Protein AF-A0A958DMK3-F1 (afdb_monomer)

Mean predicted aligned error: 10.25 Å

Foldseek 3Di:
DDQWDFAQAWAWKAKDQWDWDWDWDQDPNDTDIWTFTQDQAMKIFGAHPVRHGPDMDGAHHGKTARADHGGTHHGGDTGIGHDPFWDFDADQDWAWKAWFLDDDPAQWHWDQDPPPRDTWIFGADHPDLLRFTWIFGAHPVGDGPDIGTDDGGWTADDDGRDIGDGSGTGTIHGDPPPPVPPCVVPPVVVVCVVVVDADPQDADDDPDAADWDWDDQDPSWIWIWGDHPPDIDIDGHD

Structure (mmCIF, N/CA/C/O backbone):
data_AF-A0A958DMK3-F1
#
_entry.id   AF-A0A958DMK3-F1
#
loop_
_atom_site.group_PDB
_atom_site.id
_atom_site.type_symbol
_atom_site.label_atom_id
_atom_site.label_alt_id
_atom_site.label_comp_id
_atom_site.label_asym_id
_atom_site.label_entity_id
_atom_site.label_seq_id
_atom_site.pdbx_PDB_ins_code
_atom_site.Cartn_x
_atom_site.Cartn_y
_atom_site.Cartn_z
_atom_site.occupancy
_atom_site.B_iso_or_equiv
_atom_site.auth_seq_id
_atom_site.auth_comp_id
_atom_site.auth_asym_id
_atom_site.auth_atom_id
_atom_site.pdbx_PDB_model_num
ATOM 1 N N . ALA A 1 1 ? -9.077 -8.212 -17.121 1.00 55.62 1 ALA A N 1
ATOM 2 C CA . ALA A 1 1 ? -8.038 -7.165 -17.125 1.00 55.62 1 ALA A CA 1
ATOM 3 C C . ALA A 1 1 ? -6.685 -7.860 -17.150 1.00 55.62 1 ALA A C 1
ATOM 5 O O . ALA A 1 1 ? -6.571 -8.896 -16.507 1.00 55.62 1 ALA A O 1
ATOM 6 N N . GLU A 1 2 ? -5.717 -7.361 -17.918 1.00 66.12 2 GLU A N 1
ATOM 7 C CA . GLU A 1 2 ? -4.351 -7.904 -17.904 1.00 66.12 2 GLU A CA 1
ATOM 8 C C . GLU A 1 2 ? -3.668 -7.496 -16.589 1.00 66.12 2 GLU A C 1
ATOM 10 O O . GLU A 1 2 ? -3.615 -6.311 -16.259 1.00 66.12 2 GLU A O 1
ATOM 15 N N . SER A 1 3 ? -3.199 -8.478 -15.815 1.00 84.94 3 SER A N 1
ATOM 16 C CA . SER A 1 3 ? -2.440 -8.281 -14.567 1.00 84.94 3 SER A CA 1
ATOM 17 C C . SER A 1 3 ? -0.952 -8.019 -14.814 1.00 84.94 3 SER A C 1
ATOM 19 O O . SER A 1 3 ? -0.218 -7.685 -13.890 1.00 84.94 3 SER A O 1
ATOM 21 N N . GLN A 1 4 ? -0.500 -8.152 -16.058 1.00 91.31 4 GLN A N 1
ATOM 22 C CA . GLN A 1 4 ? 0.881 -7.942 -16.469 1.00 91.31 4 GLN A CA 1
ATOM 23 C C . GLN A 1 4 ? 0.910 -6.989 -17.657 1.00 91.31 4 GLN A C 1
ATOM 25 O O . GLN A 1 4 ? 0.083 -7.087 -18.563 1.00 91.31 4 GLN A O 1
ATOM 30 N N . VAL A 1 5 ? 1.879 -6.080 -17.665 1.00 92.12 5 VAL A N 1
ATOM 31 C CA . VAL A 1 5 ? 2.149 -5.217 -18.815 1.00 92.12 5 VAL A CA 1
ATOM 32 C C . VAL A 1 5 ? 3.424 -5.701 -19.481 1.00 92.12 5 VAL A C 1
ATOM 34 O O . VAL A 1 5 ? 4.469 -5.756 -18.844 1.00 92.12 5 VAL A O 1
ATOM 37 N N . VAL A 1 6 ? 3.343 -6.045 -20.766 1.00 92.88 6 VAL A N 1
ATOM 38 C CA . VAL A 1 6 ? 4.479 -6.558 -21.546 1.00 92.88 6 VAL A CA 1
ATOM 39 C C . VAL A 1 6 ? 5.035 -5.507 -22.500 1.00 92.88 6 VAL A C 1
ATOM 41 O O . VAL A 1 6 ? 4.295 -4.717 -23.098 1.00 92.88 6 VAL A O 1
ATOM 44 N N . SER A 1 7 ? 6.353 -5.517 -22.690 1.00 91.81 7 SER A N 1
ATOM 45 C CA . SER A 1 7 ? 7.008 -4.620 -23.632 1.00 91.81 7 SER A CA 1
ATOM 46 C C . SER A 1 7 ? 6.712 -5.018 -25.075 1.00 91.81 7 SER A C 1
ATOM 48 O O . SER A 1 7 ? 6.879 -6.168 -25.478 1.00 91.81 7 SER A O 1
ATOM 50 N N . ARG A 1 8 ? 6.335 -4.043 -25.906 1.00 91.88 8 ARG A N 1
ATOM 51 C CA . ARG A 1 8 ? 6.184 -4.235 -27.360 1.00 91.88 8 ARG A CA 1
ATOM 52 C C . ARG A 1 8 ? 7.474 -3.971 -28.138 1.00 91.88 8 ARG A C 1
ATOM 54 O O . ARG A 1 8 ? 7.534 -4.296 -29.323 1.00 91.88 8 ARG A O 1
ATOM 61 N N . PHE A 1 9 ? 8.485 -3.410 -27.482 1.00 91.44 9 PHE A N 1
ATOM 62 C CA . PHE A 1 9 ? 9.747 -2.993 -28.086 1.00 91.44 9 PHE A CA 1
ATOM 63 C C . PHE A 1 9 ? 10.924 -3.552 -27.288 1.00 91.44 9 PHE A C 1
ATOM 65 O O . PHE A 1 9 ? 10.840 -3.683 -26.070 1.00 91.44 9 PHE A O 1
ATOM 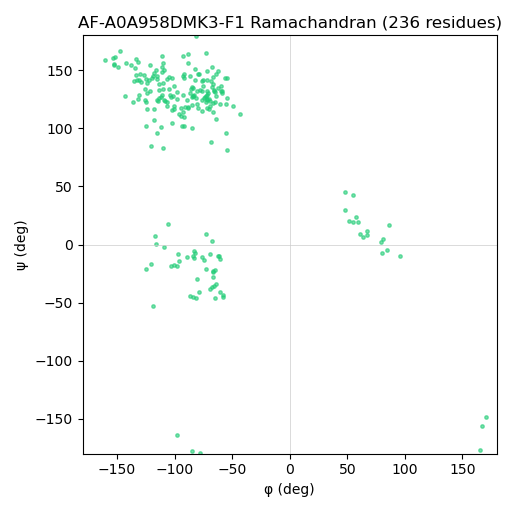72 N N . ALA A 1 10 ? 12.020 -3.862 -27.974 1.00 93.38 10 ALA A N 1
ATOM 73 C CA . ALA A 1 10 ? 13.294 -4.053 -27.297 1.00 93.38 10 ALA A CA 1
ATOM 74 C C . ALA A 1 10 ? 13.914 -2.681 -26.994 1.00 93.38 10 ALA A C 1
ATOM 76 O O . ALA A 1 10 ? 13.722 -1.736 -27.766 1.00 93.38 10 ALA A O 1
ATOM 77 N N . GLY A 1 11 ? 14.636 -2.563 -25.885 1.00 94.00 11 GLY A N 1
ATOM 78 C CA . GLY A 1 11 ? 15.240 -1.306 -25.465 1.00 94.00 11 GLY A CA 1
ATOM 79 C C . GLY A 1 11 ? 15.809 -1.371 -24.056 1.00 94.00 11 GLY A C 1
ATOM 80 O O . GLY A 1 11 ? 16.262 -2.419 -23.598 1.00 94.00 11 GLY A O 1
ATOM 81 N N . LYS A 1 12 ? 15.772 -0.237 -23.364 1.00 95.81 12 LYS A N 1
ATOM 82 C CA . LYS A 1 12 ? 16.223 -0.088 -21.979 1.00 95.81 12 LYS A CA 1
ATOM 83 C C . LYS A 1 12 ? 15.100 0.485 -21.115 1.00 95.81 12 LYS A C 1
ATOM 85 O O . LYS A 1 12 ? 14.346 1.340 -21.576 1.00 95.81 12 LYS A O 1
ATOM 90 N N . ILE A 1 13 ? 14.980 0.016 -19.880 1.00 95.50 13 ILE A N 1
ATOM 91 C CA . ILE A 1 13 ? 14.033 0.547 -18.897 1.00 95.50 13 ILE A CA 1
ATOM 92 C C . ILE A 1 13 ? 14.545 1.884 -18.370 1.00 95.50 13 ILE A C 1
ATOM 94 O O . ILE A 1 13 ? 15.731 2.028 -18.075 1.00 95.50 13 ILE A O 1
ATOM 98 N N . LYS A 1 14 ? 13.650 2.865 -18.258 1.00 94.94 14 LYS A N 1
ATOM 99 C CA . LYS A 1 14 ? 13.935 4.152 -17.629 1.00 94.94 14 LYS A CA 1
ATOM 100 C C . LYS A 1 14 ? 12.788 4.575 -16.722 1.00 94.94 14 LYS A C 1
ATOM 102 O O . LYS A 1 14 ? 11.649 4.700 -17.173 1.00 94.94 14 LYS A O 1
ATOM 107 N N . TYR A 1 15 ? 13.091 4.806 -15.455 1.00 94.50 15 TYR A N 1
ATOM 108 C CA . TYR A 1 15 ? 12.139 5.290 -14.461 1.00 94.50 15 TYR A CA 1
ATOM 109 C C . TYR A 1 15 ? 12.023 6.820 -14.491 1.00 94.50 15 TYR A C 1
ATOM 111 O O . TYR A 1 15 ? 13.019 7.538 -14.554 1.00 94.50 15 TYR A O 1
ATOM 119 N N . GLU A 1 16 ? 10.793 7.330 -14.426 1.00 93.00 16 GLU A N 1
ATOM 120 C CA . GLU A 1 16 ? 10.475 8.756 -14.270 1.00 93.00 16 GLU A CA 1
ATOM 121 C C . GLU A 1 16 ? 9.582 8.911 -13.037 1.00 93.00 16 GLU A C 1
ATOM 123 O O . GLU A 1 16 ? 8.495 8.339 -12.982 1.00 93.00 16 GLU A O 1
ATOM 128 N N . GLU A 1 17 ? 10.063 9.630 -12.016 1.00 89.44 17 GLU A N 1
ATOM 129 C CA . GLU A 1 17 ? 9.371 9.825 -10.724 1.00 89.44 17 GLU A CA 1
ATOM 130 C C . GLU A 1 17 ? 8.889 8.520 -10.051 1.00 89.44 17 GLU A C 1
ATOM 132 O O . GLU A 1 17 ? 8.012 8.514 -9.181 1.00 89.44 17 GLU A O 1
ATOM 137 N N . LEU A 1 18 ? 9.472 7.387 -10.444 1.00 91.00 18 LEU A N 1
ATOM 138 C CA . LEU A 1 18 ? 9.121 6.072 -9.942 1.00 91.00 18 LEU A CA 1
ATOM 139 C C . LEU A 1 18 ? 10.030 5.737 -8.768 1.00 91.00 18 LEU A C 1
ATOM 141 O O . LEU A 1 18 ? 11.236 5.549 -8.913 1.00 91.00 18 LEU A O 1
ATOM 145 N N . ARG A 1 19 ? 9.422 5.641 -7.586 1.00 92.38 19 ARG A N 1
ATOM 146 C CA . ARG A 1 19 ? 10.081 5.126 -6.389 1.00 92.38 19 ARG A CA 1
ATOM 147 C C . ARG A 1 19 ? 9.700 3.665 -6.205 1.00 92.38 19 ARG A C 1
ATOM 149 O O . ARG A 1 19 ? 8.511 3.358 -6.105 1.00 92.38 19 ARG A O 1
ATOM 156 N N . ALA A 1 20 ? 10.699 2.802 -6.110 1.00 91.81 20 ALA A N 1
ATOM 157 C CA . ALA A 1 20 ? 10.532 1.395 -5.786 1.00 91.81 20 ALA A CA 1
ATOM 158 C C . ALA A 1 20 ? 11.325 1.038 -4.526 1.00 91.81 20 ALA A C 1
ATOM 160 O O . ALA A 1 20 ? 12.300 1.714 -4.187 1.00 91.81 20 ALA A O 1
ATOM 161 N N . ILE A 1 21 ? 10.878 0.004 -3.823 1.00 92.00 21 ILE A N 1
ATOM 162 C CA . ILE A 1 21 ? 11.626 -0.621 -2.733 1.00 92.00 21 ILE A CA 1
ATOM 163 C C . ILE A 1 21 ? 11.818 -2.093 -3.049 1.00 92.00 21 ILE A C 1
ATOM 165 O O . ILE A 1 21 ? 10.908 -2.741 -3.562 1.00 92.00 21 ILE A O 1
ATOM 169 N N . GLU A 1 22 ? 12.989 -2.611 -2.720 1.00 90.12 22 GLU A N 1
ATOM 170 C CA . GLU A 1 22 ? 13.268 -4.030 -2.860 1.00 90.12 22 GLU A CA 1
ATOM 171 C C . GLU A 1 22 ? 12.478 -4.804 -1.795 1.00 90.12 22 GLU A C 1
ATOM 173 O O . GLU A 1 22 ? 12.470 -4.436 -0.616 1.00 90.12 22 GLU A O 1
ATOM 178 N N . SER A 1 23 ? 11.774 -5.850 -2.218 1.00 86.12 23 SER A N 1
ATOM 179 C CA . SER A 1 23 ? 11.003 -6.720 -1.340 1.00 86.12 23 SER A CA 1
ATOM 180 C C . SER A 1 23 ? 11.254 -8.178 -1.682 1.00 86.12 23 SER A C 1
ATOM 182 O O . SER A 1 23 ? 11.557 -8.541 -2.818 1.00 86.12 23 SER A O 1
ATOM 184 N N . THR A 1 24 ? 11.110 -9.028 -0.677 1.00 81.75 24 THR A N 1
ATOM 185 C CA . THR A 1 24 ? 11.261 -10.467 -0.826 1.00 81.75 24 THR A CA 1
ATOM 186 C C . THR A 1 24 ? 9.884 -11.103 -0.879 1.00 81.75 24 THR A C 1
ATOM 188 O O . THR A 1 24 ? 9.126 -11.046 0.091 1.00 81.75 24 THR A O 1
ATOM 191 N N . VAL A 1 25 ? 9.559 -11.711 -2.015 1.00 71.88 25 VAL A N 1
ATOM 192 C CA . VAL A 1 25 ? 8.310 -12.440 -2.222 1.00 71.88 25 VAL A CA 1
ATOM 193 C C . VAL A 1 25 ? 8.641 -13.924 -2.310 1.00 71.88 25 VAL A C 1
ATOM 195 O O . VAL A 1 25 ? 9.590 -14.323 -2.980 1.00 71.88 25 VAL A O 1
ATOM 198 N N . ILE A 1 26 ? 7.870 -14.739 -1.596 1.00 68.12 26 ILE A N 1
ATOM 199 C CA . ILE A 1 26 ? 7.974 -16.195 -1.669 1.00 68.12 26 ILE A CA 1
ATOM 200 C C . ILE A 1 26 ? 6.944 -16.660 -2.698 1.00 68.12 26 ILE A C 1
ATOM 202 O O . ILE A 1 26 ? 5.743 -16.561 -2.450 1.00 68.12 26 ILE A O 1
ATOM 206 N N . GLU A 1 27 ? 7.416 -17.137 -3.845 1.00 64.88 27 GLU A N 1
ATOM 207 C CA . GLU A 1 27 ? 6.603 -17.766 -4.893 1.00 64.88 27 GLU A CA 1
ATOM 208 C C . GLU A 1 27 ? 7.170 -19.162 -5.164 1.00 64.88 27 GLU A C 1
ATOM 210 O O . GLU A 1 27 ? 8.379 -19.314 -5.310 1.00 64.88 27 GLU A O 1
ATOM 215 N N . ASP A 1 28 ? 6.311 -20.187 -5.170 1.00 61.03 28 ASP A N 1
ATOM 216 C CA . ASP A 1 28 ? 6.677 -21.587 -5.452 1.00 61.03 28 ASP A CA 1
ATOM 217 C C . ASP A 1 28 ? 7.908 -22.100 -4.672 1.00 61.03 28 ASP A C 1
ATOM 219 O O . ASP A 1 28 ? 8.806 -22.729 -5.228 1.00 61.03 28 ASP A O 1
ATOM 223 N N . GLU A 1 29 ? 7.961 -21.799 -3.368 1.00 65.25 29 GLU A N 1
ATOM 224 C CA . GLU A 1 29 ? 9.072 -22.140 -2.455 1.00 65.25 29 GLU A CA 1
ATOM 225 C C . GLU A 1 29 ? 10.421 -21.473 -2.794 1.00 65.25 29 GLU A C 1
ATOM 227 O O . GLU A 1 29 ? 11.427 -21.724 -2.126 1.00 65.25 29 GLU A O 1
ATOM 232 N N . GLN A 1 30 ? 10.450 -20.566 -3.774 1.00 66.12 30 GLN A N 1
ATOM 233 C CA . GLN A 1 30 ? 11.609 -19.752 -4.111 1.00 66.12 30 GLN A CA 1
ATOM 234 C C . GLN A 1 30 ? 11.483 -18.348 -3.529 1.00 66.12 30 GLN A C 1
ATOM 236 O O . GLN A 1 30 ? 10.446 -17.686 -3.579 1.00 66.12 30 GLN A O 1
ATOM 241 N N . VAL A 1 31 ? 12.596 -17.892 -2.965 1.00 73.81 31 VAL A N 1
ATOM 242 C CA . VAL A 1 31 ? 12.746 -16.542 -2.438 1.00 73.81 31 VAL A CA 1
ATOM 243 C C . VAL A 1 31 ? 13.151 -15.644 -3.603 1.00 73.81 31 VAL A C 1
ATOM 245 O O . VAL A 1 31 ? 14.313 -15.638 -4.007 1.00 73.81 31 VAL A O 1
ATOM 248 N N . LEU A 1 32 ? 12.186 -14.917 -4.163 1.00 75.88 32 LEU A N 1
ATOM 249 C CA . LEU A 1 32 ? 12.422 -13.961 -5.238 1.00 75.88 32 LEU A CA 1
ATOM 250 C C . LEU A 1 32 ? 12.536 -12.553 -4.664 1.00 75.88 32 LEU A C 1
ATOM 252 O O . LEU A 1 32 ? 11.698 -12.095 -3.884 1.00 75.88 32 LEU A O 1
ATOM 256 N N . THR A 1 33 ? 13.582 -11.853 -5.079 1.00 81.56 33 THR A N 1
ATOM 257 C CA . THR A 1 33 ? 13.747 -10.432 -4.800 1.00 81.56 33 THR A CA 1
ATOM 258 C C . THR A 1 33 ? 13.127 -9.645 -5.944 1.00 81.56 33 THR A C 1
ATOM 260 O O . THR A 1 33 ? 13.560 -9.776 -7.087 1.00 81.56 33 THR A O 1
ATOM 263 N N . VAL A 1 34 ? 12.108 -8.844 -5.643 1.00 87.19 34 VAL A N 1
ATOM 264 C CA . VAL A 1 34 ? 11.385 -8.034 -6.627 1.00 87.19 34 VAL A CA 1
ATOM 265 C C . VAL A 1 34 ? 11.219 -6.612 -6.115 1.00 87.19 34 VAL A C 1
ATOM 267 O O . VAL A 1 34 ? 10.962 -6.384 -4.931 1.00 87.19 34 VAL A O 1
ATOM 270 N N . ASP A 1 35 ? 11.346 -5.645 -7.013 1.00 91.19 35 ASP A N 1
ATOM 271 C CA . ASP A 1 35 ? 11.100 -4.250 -6.679 1.00 91.19 35 ASP A CA 1
ATOM 272 C C . ASP A 1 35 ? 9.587 -4.003 -6.643 1.00 91.19 35 ASP A C 1
ATOM 274 O O . ASP A 1 35 ? 8.849 -4.414 -7.534 1.00 91.19 35 ASP A O 1
ATOM 278 N N . ILE A 1 36 ? 9.092 -3.330 -5.608 1.00 92.44 36 ILE A N 1
ATOM 279 C CA . ILE A 1 36 ? 7.680 -2.962 -5.484 1.00 92.44 36 ILE A CA 1
ATOM 280 C C . ILE A 1 36 ? 7.548 -1.449 -5.603 1.00 92.44 36 ILE A C 1
ATOM 282 O O . ILE A 1 36 ? 8.197 -0.691 -4.879 1.00 92.44 36 ILE A O 1
ATOM 286 N N . CYS A 1 37 ? 6.681 -0.998 -6.509 1.00 93.50 37 CYS A N 1
ATOM 287 C CA . CYS A 1 37 ? 6.391 0.416 -6.696 1.00 93.50 37 CYS A CA 1
ATOM 288 C C . CYS A 1 37 ? 5.717 0.999 -5.447 1.00 93.50 37 CYS A C 1
ATOM 290 O O . CYS A 1 37 ? 4.637 0.571 -5.041 1.00 93.50 37 CYS A O 1
ATOM 292 N N . VAL A 1 38 ? 6.328 2.028 -4.867 1.00 92.50 38 VAL A N 1
ATOM 293 C CA . VAL A 1 38 ? 5.802 2.786 -3.719 1.00 92.50 38 VAL A CA 1
ATOM 294 C C . VAL A 1 38 ? 5.519 4.248 -4.055 1.00 92.50 38 VAL A C 1
ATOM 296 O O . VAL A 1 38 ? 5.102 5.025 -3.193 1.00 92.50 38 VAL A O 1
ATOM 299 N N . GLY A 1 39 ? 5.756 4.647 -5.304 1.00 88.88 39 GLY A N 1
ATOM 300 C CA . GLY A 1 39 ? 5.300 5.916 -5.859 1.00 88.88 39 GLY A CA 1
ATOM 301 C C . GLY A 1 39 ? 3.848 5.827 -6.331 1.00 88.88 39 GLY A C 1
ATOM 302 O O . GLY A 1 39 ? 3.379 4.768 -6.735 1.00 88.88 39 GLY A O 1
ATOM 303 N N . ARG A 1 40 ? 3.121 6.948 -6.293 1.00 84.88 40 ARG A N 1
ATOM 304 C CA . ARG A 1 40 ? 1.762 7.039 -6.867 1.00 84.88 40 ARG A CA 1
ATOM 305 C C . ARG A 1 40 ? 1.725 7.656 -8.266 1.00 84.88 40 ARG A C 1
ATOM 307 O O . ARG A 1 40 ? 0.749 7.450 -8.977 1.00 84.88 40 ARG A O 1
ATOM 314 N N . ASN A 1 41 ? 2.788 8.364 -8.652 1.00 87.50 41 ASN A N 1
ATOM 315 C CA . ASN A 1 41 ? 2.880 9.110 -9.912 1.00 87.50 41 ASN A CA 1
ATOM 316 C C . ASN A 1 41 ? 3.986 8.578 -10.841 1.00 87.50 41 ASN A C 1
ATOM 318 O O . ASN A 1 41 ? 4.282 9.196 -11.858 1.00 87.50 41 ASN A O 1
ATOM 322 N N . GLY A 1 42 ? 4.608 7.449 -10.486 1.00 90.12 42 GLY A N 1
ATOM 323 C CA . GLY A 1 42 ? 5.754 6.914 -11.212 1.00 90.12 42 GLY A CA 1
ATOM 324 C C . GLY A 1 42 ? 5.390 6.418 -12.607 1.00 90.12 42 GLY A C 1
ATOM 325 O O . GLY A 1 42 ? 4.354 5.776 -12.806 1.00 90.12 42 GLY A O 1
ATOM 326 N N . LYS A 1 43 ? 6.281 6.669 -13.564 1.00 93.88 43 LYS A N 1
ATOM 327 C CA . LYS A 1 43 ? 6.201 6.133 -14.920 1.00 93.88 43 LYS A CA 1
ATOM 328 C C . LYS A 1 43 ? 7.400 5.255 -15.230 1.00 93.88 43 LYS A C 1
ATOM 330 O O . LYS A 1 43 ? 8.518 5.498 -14.776 1.00 93.88 43 LYS A O 1
ATOM 335 N N . LEU A 1 44 ? 7.149 4.253 -16.058 1.00 95.25 44 LEU A N 1
ATOM 336 C CA . LEU A 1 44 ? 8.160 3.381 -16.629 1.00 95.25 44 LEU A CA 1
ATOM 337 C C . LEU A 1 44 ? 8.192 3.604 -18.136 1.00 95.25 44 LEU A C 1
ATOM 339 O O . LEU A 1 44 ? 7.177 3.449 -18.816 1.00 95.25 44 LEU A O 1
ATOM 343 N N . HIS A 1 45 ? 9.366 3.954 -18.648 1.00 95.69 45 HIS A N 1
ATOM 344 C CA . HIS A 1 45 ? 9.633 4.159 -20.063 1.00 95.69 45 HIS A CA 1
ATOM 345 C C . HIS A 1 45 ? 10.461 3.001 -20.611 1.00 95.69 45 HIS A C 1
ATOM 347 O O . HIS A 1 45 ? 11.391 2.527 -19.962 1.00 95.69 45 HIS A O 1
ATOM 353 N N . VAL A 1 46 ? 10.162 2.597 -21.841 1.00 95.88 46 VAL A N 1
ATOM 354 C CA . VAL A 1 46 ? 11.078 1.803 -22.665 1.00 95.88 46 VAL A CA 1
ATOM 355 C C . VAL A 1 46 ? 11.738 2.772 -23.635 1.00 95.88 46 VAL A C 1
ATOM 357 O O . VAL A 1 46 ? 11.040 3.438 -24.406 1.00 95.88 46 VAL A O 1
ATOM 360 N N . VAL A 1 47 ? 13.061 2.892 -23.571 1.00 95.81 47 VAL A N 1
ATOM 361 C CA . VAL A 1 47 ? 13.850 3.808 -24.405 1.00 95.81 47 VAL A CA 1
ATOM 362 C C . VAL A 1 47 ? 14.709 3.055 -25.421 1.00 95.81 47 VAL A C 1
ATOM 364 O O . VAL A 1 47 ? 15.081 1.904 -25.191 1.00 95.81 47 VAL A O 1
ATOM 367 N N . ASP A 1 48 ? 15.010 3.699 -26.549 1.00 93.06 48 ASP A N 1
ATOM 368 C CA . ASP A 1 48 ? 15.987 3.200 -27.525 1.00 93.06 48 ASP A CA 1
ATOM 369 C C . ASP A 1 48 ? 17.441 3.518 -27.119 1.00 93.06 48 ASP A C 1
ATOM 371 O O . ASP A 1 48 ? 17.693 4.178 -26.110 1.00 93.06 48 ASP A O 1
ATOM 375 N N . ASP A 1 49 ? 18.415 3.097 -27.933 1.00 90.06 49 ASP A N 1
ATOM 376 C CA . ASP A 1 49 ? 19.849 3.354 -27.701 1.00 90.06 49 ASP A CA 1
ATOM 377 C C . ASP A 1 49 ? 20.226 4.852 -27.683 1.00 90.06 49 ASP A C 1
ATOM 379 O O . ASP A 1 49 ? 21.355 5.206 -27.346 1.00 90.06 49 ASP A O 1
ATOM 383 N N . LYS A 1 50 ? 19.304 5.743 -28.071 1.00 90.75 50 LYS A N 1
ATOM 384 C CA . LYS A 1 50 ? 19.468 7.204 -28.053 1.00 90.75 50 LYS A CA 1
ATOM 385 C C . LYS A 1 50 ? 18.671 7.861 -26.918 1.00 90.75 50 LYS A C 1
ATOM 387 O O . LYS A 1 50 ? 18.416 9.063 -26.989 1.00 90.75 50 LYS A O 1
ATOM 392 N N . ASP A 1 51 ? 18.250 7.091 -25.913 1.00 88.62 51 ASP A N 1
ATOM 393 C CA . ASP A 1 51 ? 17.437 7.533 -24.770 1.00 88.62 51 ASP A CA 1
ATOM 394 C C . ASP A 1 51 ? 16.067 8.136 -25.148 1.00 88.62 51 ASP A C 1
ATOM 396 O O . ASP A 1 51 ? 15.433 8.829 -24.343 1.00 88.62 51 ASP A O 1
ATOM 400 N N . ARG A 1 52 ? 15.554 7.868 -26.356 1.00 90.81 52 ARG A N 1
ATOM 401 C CA . ARG A 1 52 ? 14.219 8.332 -26.759 1.00 90.81 52 ARG A CA 1
ATOM 402 C C . ARG A 1 52 ? 13.167 7.358 -26.250 1.00 90.81 52 ARG A C 1
ATOM 404 O O . ARG A 1 52 ? 13.246 6.165 -26.531 1.00 90.81 52 ARG A O 1
ATOM 411 N N . SER A 1 53 ? 12.157 7.864 -25.542 1.00 92.31 53 SER A N 1
ATOM 412 C CA . SER A 1 53 ? 11.037 7.044 -25.068 1.00 92.31 53 SER A CA 1
ATOM 413 C C . SER A 1 53 ? 10.211 6.529 -26.247 1.00 92.31 53 SER A C 1
ATOM 415 O O . SER A 1 53 ? 9.586 7.304 -26.969 1.00 92.31 53 SER A O 1
ATOM 417 N N . LEU A 1 54 ? 10.226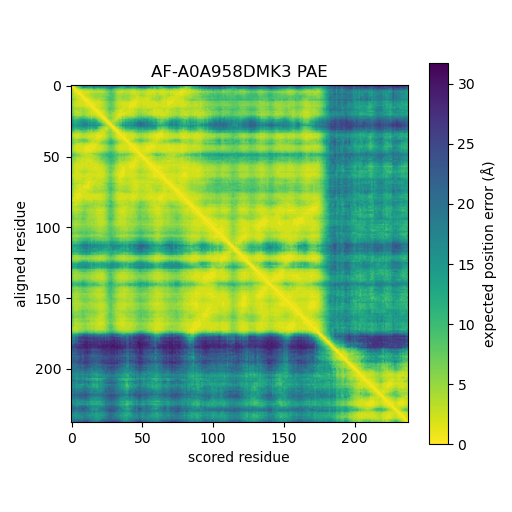 5.209 -26.435 1.00 92.44 54 LEU A N 1
ATOM 418 C CA . LEU A 1 54 ? 9.421 4.498 -27.427 1.00 92.44 54 LEU A CA 1
ATOM 419 C C . LEU A 1 54 ? 7.984 4.320 -26.934 1.00 92.44 54 LEU A C 1
ATOM 421 O O . LEU A 1 54 ? 7.029 4.464 -27.694 1.00 92.44 54 LEU A O 1
ATOM 425 N N . ILE A 1 55 ? 7.841 3.997 -25.650 1.00 93.12 55 ILE A N 1
ATOM 426 C CA . ILE A 1 55 ? 6.564 3.844 -24.957 1.00 93.12 55 ILE A CA 1
ATOM 427 C C . ILE A 1 55 ? 6.758 4.149 -23.471 1.00 93.12 55 ILE A C 1
ATOM 429 O O . ILE A 1 55 ? 7.866 4.007 -22.945 1.00 93.12 55 ILE A O 1
ATOM 433 N N . HIS A 1 56 ? 5.687 4.567 -22.800 1.00 92.44 56 HIS A N 1
ATOM 434 C CA . HIS A 1 56 ? 5.662 4.740 -21.355 1.00 92.44 56 HIS A CA 1
ATOM 435 C C . HIS A 1 56 ? 4.354 4.223 -20.762 1.00 92.44 56 HIS A C 1
ATOM 437 O O . HIS A 1 56 ? 3.324 4.189 -21.439 1.00 92.44 56 HIS A O 1
ATOM 443 N N . PHE A 1 57 ? 4.406 3.847 -19.490 1.00 93.31 57 PHE A N 1
ATOM 444 C CA . PHE A 1 57 ? 3.269 3.373 -18.714 1.00 93.31 57 PHE A CA 1
ATOM 445 C C . PHE A 1 57 ? 3.274 4.026 -17.336 1.00 93.31 57 PHE A C 1
ATOM 447 O O . PHE A 1 57 ? 4.328 4.154 -16.716 1.00 93.31 57 PHE A O 1
ATOM 454 N N . ASN A 1 58 ? 2.094 4.389 -16.837 1.00 93.00 58 ASN A N 1
ATOM 455 C CA . ASN A 1 58 ? 1.932 4.750 -15.431 1.00 93.00 58 ASN A CA 1
ATOM 456 C C . ASN A 1 58 ? 1.986 3.467 -14.602 1.00 93.00 58 ASN A C 1
ATOM 458 O O . ASN A 1 58 ? 1.220 2.538 -14.870 1.00 93.00 58 ASN A O 1
ATOM 462 N N . VAL A 1 59 ? 2.869 3.421 -13.608 1.00 93.75 59 VAL A N 1
ATOM 463 C CA . VAL A 1 59 ? 3.055 2.237 -12.768 1.00 93.75 59 VAL A CA 1
ATOM 464 C C . VAL A 1 59 ? 2.193 2.372 -11.512 1.00 93.75 59 VAL A C 1
ATOM 466 O O . VAL A 1 59 ? 2.401 3.301 -10.728 1.00 93.75 59 VAL A O 1
ATOM 469 N N . PRO A 1 60 ? 1.216 1.472 -11.291 1.00 92.00 60 PRO A N 1
ATOM 470 C CA . PRO A 1 60 ? 0.374 1.516 -10.102 1.00 92.00 60 PRO A CA 1
ATOM 471 C C . PRO A 1 60 ? 1.174 1.320 -8.808 1.00 92.00 60 PRO A C 1
ATOM 473 O O . PRO A 1 60 ? 2.153 0.576 -8.766 1.00 92.00 60 PRO A O 1
ATOM 476 N N . TYR A 1 61 ? 0.702 1.928 -7.718 1.00 91.69 61 TYR A N 1
ATOM 477 C CA . TYR A 1 61 ? 1.216 1.648 -6.377 1.00 91.69 61 TYR A CA 1
ATOM 478 C C . TYR A 1 61 ? 1.027 0.166 -6.025 1.00 91.69 61 TYR A C 1
ATOM 480 O O . TYR A 1 61 ? -0.063 -0.383 -6.203 1.00 91.69 61 TYR A O 1
ATOM 488 N N . GLY A 1 62 ? 2.083 -0.462 -5.513 1.00 91.12 62 GLY A N 1
ATOM 489 C CA . GLY A 1 62 ? 2.124 -1.884 -5.192 1.00 91.12 62 GLY A CA 1
ATOM 490 C C . GLY A 1 62 ? 2.384 -2.807 -6.382 1.00 91.12 62 GLY A C 1
ATOM 491 O O . GLY A 1 62 ? 2.343 -4.022 -6.205 1.00 91.12 62 GLY A O 1
ATOM 492 N N . ALA A 1 63 ? 2.638 -2.268 -7.579 1.00 92.69 63 ALA A N 1
ATOM 493 C CA . ALA A 1 63 ? 3.046 -3.079 -8.721 1.00 92.69 63 ALA A CA 1
ATOM 494 C C . ALA A 1 63 ? 4.434 -3.698 -8.488 1.00 92.69 63 ALA A C 1
ATOM 496 O O . ALA A 1 63 ? 5.343 -3.018 -8.007 1.00 92.69 63 ALA A O 1
ATOM 497 N N . LYS A 1 64 ? 4.591 -4.970 -8.859 1.00 92.62 64 LYS A N 1
ATOM 498 C CA . LYS A 1 64 ? 5.868 -5.686 -8.886 1.00 92.62 64 LYS A CA 1
ATOM 499 C C . LYS A 1 64 ? 6.627 -5.324 -10.160 1.00 92.62 64 LYS A C 1
ATOM 501 O O . LYS A 1 64 ? 6.062 -5.367 -11.250 1.00 92.62 64 LYS A O 1
ATOM 506 N N . LEU A 1 65 ? 7.897 -4.990 -10.019 1.00 93.00 65 LEU A N 1
ATOM 507 C CA . LEU A 1 65 ? 8.806 -4.557 -11.071 1.00 93.00 65 LEU A CA 1
ATOM 508 C C . LEU A 1 65 ? 9.912 -5.612 -11.200 1.00 93.00 65 LEU A C 1
ATOM 510 O O . LEU A 1 65 ? 10.858 -5.602 -10.413 1.00 93.00 65 LEU A O 1
ATOM 514 N N . PRO A 1 66 ? 9.785 -6.561 -12.145 1.00 90.31 66 PRO A N 1
ATOM 515 C CA . PRO A 1 66 ? 10.789 -7.604 -12.341 1.00 90.31 66 PRO A CA 1
ATOM 516 C C . PRO A 1 66 ? 12.085 -7.083 -12.982 1.00 90.31 66 PRO A C 1
ATOM 518 O O . PRO A 1 66 ? 13.114 -7.737 -12.858 1.00 90.31 66 PRO A O 1
ATOM 521 N N . LEU A 1 67 ? 12.039 -5.931 -13.661 1.00 90.88 67 LEU A N 1
ATOM 522 C CA . LEU A 1 67 ? 13.192 -5.298 -14.308 1.00 90.88 67 LEU A CA 1
ATOM 523 C C . LEU A 1 67 ? 13.575 -4.023 -13.558 1.00 90.88 67 LEU A C 1
ATOM 525 O O . LEU A 1 67 ? 12.692 -3.253 -13.181 1.00 90.88 67 LEU A O 1
ATOM 529 N N . LYS A 1 68 ? 14.874 -3.777 -13.377 1.00 91.44 68 LYS A N 1
ATOM 530 C CA . LYS A 1 68 ? 15.392 -2.589 -12.676 1.00 91.44 68 LYS A CA 1
ATOM 531 C C . LYS A 1 68 ? 15.592 -1.398 -13.620 1.00 91.44 68 LYS A C 1
ATOM 533 O O . LYS A 1 68 ? 15.640 -1.536 -14.846 1.00 91.44 68 LYS A O 1
ATOM 538 N N . ASP A 1 69 ? 15.731 -0.201 -13.045 1.00 92.94 69 ASP A N 1
ATOM 539 C CA . ASP A 1 69 ? 16.051 1.000 -13.824 1.00 92.94 69 ASP A CA 1
ATOM 540 C C . ASP A 1 69 ? 17.371 0.820 -14.581 1.00 92.94 69 ASP A C 1
ATOM 542 O O . ASP A 1 69 ? 18.395 0.413 -14.028 1.00 92.94 69 ASP A O 1
ATOM 546 N N . GLY A 1 70 ? 17.342 1.115 -15.874 1.00 91.81 70 GLY A N 1
ATOM 547 C CA . GLY A 1 70 ? 18.472 0.952 -16.770 1.00 91.81 70 GLY A CA 1
ATOM 548 C C . GLY A 1 70 ? 18.734 -0.470 -17.269 1.00 91.81 70 GLY A C 1
ATOM 549 O O . GLY A 1 70 ? 19.682 -0.662 -18.038 1.00 91.81 70 GLY A O 1
ATOM 550 N N . GLU A 1 71 ? 17.914 -1.450 -16.898 1.00 93.38 71 GLU A N 1
ATOM 551 C CA . GLU A 1 71 ? 18.027 -2.812 -17.412 1.00 93.38 71 GLU A CA 1
ATOM 552 C C . GLU A 1 71 ? 17.585 -2.900 -18.881 1.00 93.38 71 GLU A C 1
ATOM 554 O O . GLU A 1 71 ? 16.741 -2.129 -19.349 1.00 93.38 71 GLU A O 1
ATOM 559 N N . LYS A 1 72 ? 18.179 -3.828 -19.640 1.00 93.69 72 LYS A N 1
ATOM 560 C CA . LYS A 1 72 ? 17.737 -4.106 -21.010 1.00 93.69 72 LYS A CA 1
ATOM 561 C C . LYS A 1 72 ? 16.442 -4.905 -20.979 1.00 93.69 72 LYS A C 1
ATOM 563 O O . LYS A 1 72 ? 16.286 -5.812 -20.173 1.00 93.69 72 LYS A O 1
ATOM 568 N N . VAL A 1 73 ? 15.541 -4.588 -21.897 1.00 94.38 73 VAL A N 1
ATOM 569 C CA . VAL A 1 73 ? 14.263 -5.273 -22.048 1.00 94.38 73 VAL A CA 1
ATOM 570 C C . VAL A 1 73 ? 14.112 -5.757 -23.478 1.00 94.38 73 VAL A C 1
ATOM 572 O O . VAL A 1 73 ? 14.353 -5.003 -24.422 1.00 94.38 73 VAL A O 1
ATOM 575 N N . ASP A 1 74 ? 13.690 -7.005 -23.639 1.00 94.19 74 ASP A N 1
ATOM 576 C CA . ASP A 1 74 ? 13.352 -7.566 -24.937 1.00 94.19 74 ASP A CA 1
ATOM 577 C C . ASP A 1 74 ? 11.859 -7.399 -25.231 1.00 94.19 74 ASP A C 1
ATOM 579 O O . ASP A 1 74 ? 11.014 -7.161 -24.360 1.00 94.19 74 ASP A O 1
ATOM 583 N N . ARG A 1 75 ? 11.501 -7.529 -26.508 1.00 93.81 75 ARG A N 1
ATOM 584 C CA . ARG A 1 75 ? 10.094 -7.550 -26.900 1.00 93.81 75 ARG A CA 1
ATOM 585 C C . ARG A 1 75 ? 9.417 -8.786 -26.299 1.00 93.81 75 ARG A C 1
ATOM 587 O O . ARG A 1 75 ? 9.848 -9.906 -26.541 1.00 93.81 75 ARG A O 1
ATOM 594 N N . GLY A 1 76 ? 8.307 -8.573 -25.601 1.00 92.00 76 GLY A N 1
ATOM 595 C CA . GLY A 1 76 ? 7.530 -9.615 -24.930 1.00 92.00 76 GLY A CA 1
ATOM 596 C C . GLY A 1 76 ? 7.860 -9.790 -23.447 1.00 92.00 76 GLY A C 1
ATOM 597 O O . GLY A 1 76 ? 7.099 -10.458 -22.756 1.00 92.00 76 GLY A O 1
ATOM 598 N N . SER A 1 77 ? 8.926 -9.165 -22.939 1.00 92.06 77 SER A N 1
ATOM 599 C CA . SER A 1 77 ? 9.258 -9.198 -21.512 1.00 92.06 77 SER A CA 1
ATOM 600 C C . SER A 1 77 ? 8.217 -8.454 -20.672 1.00 92.06 77 SER A C 1
ATOM 602 O O . SER A 1 77 ? 7.686 -7.421 -21.092 1.00 92.06 77 SER A O 1
ATOM 604 N N . VAL A 1 78 ? 7.944 -8.962 -19.470 1.00 93.56 78 VAL A N 1
ATOM 605 C CA . VAL A 1 78 ? 7.058 -8.319 -18.491 1.00 93.56 78 VAL A CA 1
ATOM 606 C C . VAL A 1 78 ? 7.754 -7.082 -17.921 1.00 93.56 78 VAL A C 1
ATOM 608 O O . VAL A 1 78 ? 8.865 -7.168 -17.411 1.00 93.56 78 VAL A O 1
ATOM 611 N N . LEU A 1 79 ? 7.102 -5.926 -18.031 1.00 93.06 79 LEU A N 1
ATOM 612 C CA . LEU A 1 79 ? 7.574 -4.649 -17.495 1.00 93.06 79 LEU A CA 1
ATOM 613 C C . LEU A 1 79 ? 7.207 -4.492 -16.023 1.00 93.06 79 LEU A C 1
ATOM 615 O O . LEU A 1 79 ? 8.030 -4.062 -15.223 1.00 93.06 79 LEU A O 1
ATOM 619 N N . PHE A 1 80 ? 5.962 -4.816 -15.681 1.00 93.94 80 PHE A N 1
ATOM 620 C CA . PHE A 1 80 ? 5.478 -4.856 -14.307 1.00 93.94 80 PHE A CA 1
ATOM 621 C C . PHE A 1 80 ? 4.212 -5.699 -14.197 1.00 93.94 80 PHE A C 1
ATOM 623 O O . PHE A 1 80 ? 3.469 -5.880 -15.169 1.00 93.94 80 PHE A O 1
ATOM 630 N N . GLU A 1 81 ? 3.950 -6.161 -12.983 1.00 92.56 81 GLU A N 1
ATOM 631 C CA . GLU A 1 81 ? 2.759 -6.915 -12.615 1.00 92.56 81 GLU A CA 1
ATOM 632 C C . GLU A 1 81 ? 1.980 -6.176 -11.543 1.00 92.56 81 GLU A C 1
ATOM 634 O O . GLU A 1 81 ? 2.553 -5.561 -10.644 1.00 92.56 81 GLU A O 1
ATOM 639 N N . TRP A 1 82 ? 0.660 -6.231 -11.609 1.00 90.56 82 TRP A N 1
ATOM 640 C CA . TRP A 1 82 ? -0.193 -5.571 -10.638 1.00 90.56 82 TRP A CA 1
ATOM 641 C C . TRP A 1 82 ? -1.544 -6.273 -10.531 1.00 90.56 82 TRP A C 1
ATOM 643 O O . TRP A 1 82 ? -1.961 -7.017 -11.419 1.00 90.56 82 TRP A O 1
ATOM 653 N N . ASP A 1 83 ? -2.240 -6.025 -9.425 1.00 87.12 83 ASP A N 1
ATOM 654 C CA . ASP A 1 83 ? -3.583 -6.546 -9.200 1.00 87.12 83 ASP A CA 1
ATOM 655 C C . ASP A 1 83 ? -4.626 -5.528 -9.705 1.00 87.12 83 ASP A C 1
ATOM 657 O O . ASP A 1 83 ? -4.788 -4.464 -9.101 1.00 87.12 83 ASP A O 1
ATOM 661 N N . PRO A 1 84 ? -5.352 -5.811 -10.805 1.00 86.50 84 PRO A N 1
ATOM 662 C CA . PRO A 1 84 ? -6.373 -4.903 -11.319 1.00 86.50 84 PRO A CA 1
ATOM 663 C C . PRO A 1 84 ? -7.651 -4.887 -10.482 1.00 86.50 84 PRO A C 1
ATOM 665 O O . PRO A 1 84 ? -8.493 -4.002 -10.661 1.00 86.50 84 PRO A O 1
ATOM 668 N N . TYR A 1 85 ? -7.806 -5.861 -9.589 1.00 86.25 85 TYR A N 1
ATOM 669 C CA . TYR A 1 85 ? -9.003 -6.090 -8.797 1.00 86.25 85 TYR A CA 1
ATOM 670 C C . TYR A 1 85 ? -8.877 -5.565 -7.380 1.00 86.25 85 TYR A C 1
ATOM 672 O O . TYR A 1 85 ? -9.899 -5.371 -6.732 1.00 86.25 85 TYR A O 1
ATOM 680 N N . SER A 1 86 ? -7.666 -5.295 -6.898 1.00 88.38 86 SER A N 1
ATOM 681 C CA . SER A 1 86 ? -7.460 -4.757 -5.560 1.00 88.38 86 SER A CA 1
ATOM 682 C C . SER A 1 86 ? -6.488 -3.581 -5.544 1.00 88.38 86 SER A C 1
ATOM 684 O O . SER A 1 86 ? -5.553 -3.477 -6.330 1.00 88.38 86 SER A O 1
ATOM 686 N N . SER A 1 87 ? -6.741 -2.634 -4.649 1.00 90.31 87 SER A N 1
ATOM 687 C CA . SER A 1 87 ? -5.734 -1.669 -4.216 1.00 90.31 87 SER A CA 1
ATOM 688 C C . SER A 1 87 ? -5.032 -2.222 -2.983 1.00 90.31 87 SER A C 1
ATOM 690 O O . SER A 1 87 ? -5.673 -2.838 -2.137 1.00 90.31 87 SER A O 1
ATOM 692 N N . VAL A 1 88 ? -3.729 -1.989 -2.856 1.00 92.44 88 VAL A N 1
ATOM 693 C CA . VAL A 1 88 ? -2.941 -2.515 -1.736 1.00 92.44 88 VAL A CA 1
ATOM 694 C C . VAL A 1 88 ? -2.516 -1.409 -0.780 1.00 92.44 88 VAL A C 1
ATOM 696 O O . VAL A 1 88 ? -2.298 -0.265 -1.183 1.00 92.44 88 VAL A O 1
ATOM 699 N N . ILE A 1 89 ? -2.369 -1.771 0.488 1.00 93.69 89 ILE A N 1
ATOM 700 C CA . ILE A 1 89 ? -1.660 -1.007 1.513 1.00 93.69 89 ILE A CA 1
ATOM 701 C C . ILE A 1 89 ? -0.445 -1.845 1.890 1.00 93.69 89 ILE A C 1
ATOM 703 O O . ILE A 1 89 ? -0.608 -3.018 2.224 1.00 93.69 89 ILE A O 1
ATOM 707 N N . LEU A 1 90 ? 0.758 -1.277 1.830 1.00 93.31 90 LEU A N 1
ATOM 708 C CA . LEU A 1 90 ? 1.995 -1.997 2.127 1.00 93.31 90 LEU A CA 1
ATOM 709 C C . LEU A 1 90 ? 2.898 -1.208 3.076 1.00 93.31 90 LEU A C 1
ATOM 711 O O . LEU A 1 90 ? 2.797 0.018 3.164 1.00 93.31 90 LEU A O 1
ATOM 715 N N . SER A 1 91 ? 3.777 -1.924 3.777 1.00 93.00 91 SER A N 1
ATOM 716 C CA . SER A 1 91 ? 4.776 -1.318 4.652 1.00 93.00 91 SER A CA 1
ATOM 717 C C . SER A 1 91 ? 6.017 -0.893 3.875 1.00 93.00 91 SER A C 1
ATOM 719 O O . SER A 1 91 ? 6.572 -1.668 3.105 1.00 93.00 91 SER A O 1
ATOM 721 N N . GLU A 1 92 ? 6.514 0.314 4.128 1.00 91.00 92 GLU A N 1
ATOM 722 C CA . GLU A 1 92 ? 7.833 0.763 3.648 1.00 91.00 92 GLU A CA 1
ATOM 723 C C . GLU A 1 92 ? 8.924 0.601 4.713 1.00 91.00 92 GLU A C 1
ATOM 725 O O . GLU A 1 92 ? 10.101 0.841 4.448 1.00 91.00 92 GLU A O 1
ATOM 730 N N . LYS A 1 93 ? 8.530 0.250 5.941 1.00 91.69 93 LYS A N 1
ATOM 731 C CA . LYS A 1 93 ? 9.412 0.137 7.100 1.00 91.69 93 LYS A CA 1
ATOM 732 C C . LYS A 1 93 ? 9.475 -1.306 7.577 1.00 91.69 93 LYS A C 1
ATOM 734 O O . LYS A 1 93 ? 8.473 -2.022 7.545 1.00 91.69 93 LYS A O 1
ATOM 739 N N . SER A 1 94 ? 10.652 -1.695 8.047 1.00 92.81 94 SER A N 1
ATOM 740 C CA . SER A 1 94 ? 10.832 -2.935 8.794 1.00 92.81 94 SER A CA 1
ATOM 741 C C . SER A 1 94 ? 10.448 -2.717 10.253 1.00 92.81 94 SER A C 1
ATOM 743 O O . SER A 1 94 ? 10.764 -1.665 10.803 1.00 92.81 94 SER A O 1
ATOM 745 N N . GLY A 1 95 ? 9.807 -3.695 10.882 1.00 94.44 95 GLY A N 1
ATOM 746 C CA . GLY A 1 95 ? 9.446 -3.619 12.297 1.00 94.44 95 GLY A CA 1
ATOM 747 C C . GLY A 1 95 ? 8.458 -4.704 12.696 1.00 94.44 95 GLY A C 1
ATOM 748 O O . GLY A 1 95 ? 8.356 -5.730 12.031 1.00 94.44 95 GLY A O 1
ATOM 749 N N . THR A 1 96 ? 7.705 -4.470 13.764 1.00 96.75 96 THR A N 1
ATOM 750 C CA . THR A 1 96 ? 6.670 -5.394 14.245 1.00 96.75 96 THR A CA 1
ATOM 751 C C . THR A 1 96 ? 5.285 -4.800 14.023 1.00 96.75 96 THR A C 1
ATOM 753 O O . THR A 1 96 ? 5.026 -3.662 14.411 1.00 96.75 96 THR A O 1
ATOM 756 N N . ILE A 1 97 ? 4.387 -5.562 13.403 1.00 96.94 97 ILE A N 1
ATOM 757 C CA . ILE A 1 97 ? 2.991 -5.176 13.189 1.00 96.94 97 ILE A CA 1
ATOM 758 C C . ILE A 1 97 ? 2.271 -5.081 14.533 1.00 96.94 97 ILE A C 1
ATOM 760 O O . ILE A 1 97 ? 2.351 -5.989 15.359 1.00 96.94 97 ILE A O 1
ATOM 764 N N . LYS A 1 98 ? 1.522 -3.998 14.731 1.00 97.06 98 LYS A N 1
ATOM 765 C CA . LYS A 1 98 ? 0.642 -3.808 15.879 1.00 97.06 98 LYS A CA 1
ATOM 766 C C . LYS A 1 98 ? -0.736 -3.363 15.423 1.00 97.06 98 LYS A C 1
ATOM 768 O O . LYS A 1 98 ? -0.884 -2.392 14.679 1.00 97.06 98 LYS A O 1
ATOM 773 N N . TYR A 1 99 ? -1.754 -4.063 15.897 1.00 96.50 99 TYR A N 1
ATOM 774 C CA . TYR A 1 99 ? -3.142 -3.690 15.663 1.00 96.50 99 TYR A CA 1
ATOM 775 C C . TYR A 1 99 ? -3.545 -2.509 16.547 1.00 96.50 99 TYR A C 1
ATOM 777 O O . TYR A 1 99 ? -3.325 -2.526 17.760 1.00 96.50 99 TYR A O 1
ATOM 785 N N . VAL A 1 100 ? -4.177 -1.495 15.952 1.00 94.88 100 VAL A N 1
ATOM 786 C CA . VAL A 1 100 ? -4.704 -0.340 16.685 1.00 94.88 100 VAL A CA 1
ATOM 787 C C . VAL A 1 100 ? -6.140 -0.070 16.253 1.00 94.88 100 VAL A C 1
ATOM 789 O O . VAL A 1 100 ? -6.429 0.076 15.069 1.00 94.88 100 VAL A O 1
ATOM 792 N N . ASP A 1 101 ? -7.054 -0.028 17.222 1.00 93.00 101 ASP A N 1
ATOM 793 C CA . ASP A 1 101 ? -8.502 0.102 17.004 1.00 93.00 101 ASP A CA 1
ATOM 794 C C . ASP A 1 101 ? -9.122 -1.006 16.126 1.00 93.00 101 ASP A C 1
ATOM 796 O O . ASP A 1 101 ? -10.191 -0.822 15.543 1.00 93.00 101 ASP A O 1
ATOM 800 N N . LEU A 1 102 ? -8.485 -2.180 16.045 1.00 93.81 102 LEU A N 1
ATOM 801 C CA . LEU A 1 102 ? -9.046 -3.389 15.429 1.00 93.81 102 LEU A CA 1
ATOM 802 C C . LEU A 1 102 ? -9.725 -4.227 16.515 1.00 93.81 102 LEU A C 1
ATOM 804 O O . LEU A 1 102 ? -9.062 -4.902 17.302 1.00 93.81 102 LEU A O 1
ATOM 808 N N . VAL A 1 103 ? -11.051 -4.155 16.569 1.00 93.44 103 VAL A N 1
ATOM 809 C CA . VAL A 1 103 ? -11.893 -4.801 17.572 1.00 93.44 103 VAL A CA 1
ATOM 810 C C . VAL A 1 103 ? -12.922 -5.664 16.854 1.00 93.44 103 VAL A C 1
ATOM 812 O O . VAL A 1 103 ? -13.717 -5.169 16.047 1.00 93.44 103 VAL A O 1
ATOM 815 N N . ASP A 1 104 ? -12.923 -6.954 17.174 1.00 92.75 104 ASP A N 1
ATOM 816 C CA . ASP A 1 104 ? -13.788 -7.932 16.521 1.00 92.75 104 ASP A CA 1
ATOM 817 C C . ASP A 1 104 ? -15.275 -7.622 16.758 1.00 92.75 104 ASP A C 1
ATOM 819 O O . ASP A 1 104 ? -15.710 -7.304 17.866 1.00 92.75 104 ASP A O 1
ATOM 823 N N . ASN A 1 105 ? -16.055 -7.708 15.682 1.00 91.38 105 ASN A N 1
ATOM 824 C CA . ASN A 1 105 ? -17.461 -7.318 15.553 1.00 91.38 105 ASN A CA 1
ATOM 825 C C . ASN A 1 105 ? -17.767 -5.828 15.802 1.00 91.38 105 ASN A C 1
ATOM 827 O O . ASN A 1 105 ? -18.938 -5.450 15.866 1.00 91.38 105 ASN A O 1
ATOM 831 N N . VAL A 1 106 ? -16.745 -4.973 15.924 1.00 92.62 106 VAL A N 1
ATOM 832 C CA . VAL A 1 106 ? -16.908 -3.516 16.089 1.00 92.62 106 VAL A CA 1
ATOM 833 C C . VAL A 1 106 ? -16.269 -2.755 14.932 1.00 92.62 106 VAL A C 1
ATOM 835 O O . VAL A 1 106 ? -16.932 -1.930 14.311 1.00 92.62 106 VAL A O 1
ATOM 838 N N . THR A 1 107 ? -14.999 -3.028 14.640 1.00 92.94 107 THR A N 1
ATOM 839 C CA . THR A 1 107 ? -14.255 -2.428 13.519 1.00 92.94 107 THR A CA 1
ATOM 840 C C . THR A 1 107 ? -13.738 -3.479 12.540 1.00 92.94 107 THR A C 1
ATOM 842 O O . THR A 1 107 ? -13.434 -3.148 11.397 1.00 92.94 107 THR A O 1
ATOM 845 N N . THR A 1 108 ? -13.688 -4.753 12.941 1.00 94.69 108 THR A N 1
ATOM 846 C CA . THR A 1 108 ? -13.321 -5.889 12.085 1.00 94.69 108 THR A CA 1
ATOM 847 C C . THR A 1 108 ? -14.286 -7.053 12.252 1.00 94.69 108 THR A C 1
ATOM 849 O O . THR A 1 108 ? -14.948 -7.172 13.276 1.00 94.69 108 THR A O 1
ATOM 852 N N . HIS A 1 109 ? -14.341 -7.952 11.277 1.00 94.19 109 HIS A N 1
ATOM 853 C CA . HIS A 1 109 ? -14.936 -9.278 11.444 1.00 94.19 109 HIS A CA 1
ATOM 854 C C . HIS A 1 109 ? -14.218 -10.309 10.569 1.00 94.19 109 HIS A C 1
ATOM 856 O O . HIS A 1 109 ? -13.421 -9.939 9.706 1.00 94.19 109 HIS A O 1
ATOM 862 N N . GLU A 1 110 ? -14.465 -11.593 10.819 1.00 92.19 110 GLU A N 1
ATOM 863 C CA . GLU A 1 110 ? -13.950 -12.676 9.980 1.00 92.19 110 GLU A CA 1
ATOM 864 C C . GLU A 1 110 ? -14.938 -12.984 8.853 1.00 92.19 110 GLU A C 1
ATOM 866 O O . GLU A 1 110 ? -16.095 -13.317 9.114 1.00 92.19 110 GLU A O 1
ATOM 871 N N . GLU A 1 111 ? -14.459 -12.933 7.615 1.00 87.19 111 GLU A N 1
ATOM 872 C CA . GLU A 1 111 ? -15.151 -13.455 6.440 1.00 87.19 111 GLU A CA 1
ATOM 873 C C . GLU A 1 111 ? -14.405 -14.678 5.910 1.00 87.19 111 GLU A C 1
ATOM 875 O O . GLU A 1 111 ? -13.183 -14.786 6.027 1.00 87.19 111 GLU A O 1
ATOM 880 N N . LEU A 1 112 ? -15.140 -15.623 5.332 1.00 84.75 112 LEU A N 1
ATOM 881 C CA . LEU A 1 112 ? -14.536 -16.718 4.588 1.00 84.75 112 LEU A CA 1
ATOM 882 C C . LEU A 1 112 ? -14.289 -16.240 3.158 1.00 84.75 112 LEU A C 1
ATOM 884 O O . LEU A 1 112 ? -15.233 -15.884 2.457 1.00 84.75 112 LEU A O 1
ATOM 888 N N . ASP A 1 113 ? -13.037 -16.256 2.721 1.00 78.50 113 ASP A N 1
ATOM 889 C CA . ASP A 1 113 ? -12.709 -16.026 1.321 1.00 78.50 113 ASP A CA 1
ATOM 890 C C . ASP A 1 113 ? -13.186 -17.233 0.498 1.00 78.50 113 ASP A C 1
ATOM 892 O O . ASP A 1 113 ? -12.737 -18.361 0.699 1.00 78.50 113 ASP A O 1
ATOM 896 N N . GLU A 1 114 ? -14.130 -17.006 -0.416 1.00 76.69 114 GLU A N 1
ATOM 897 C CA . GLU A 1 114 ? -14.774 -18.073 -1.194 1.00 76.69 114 GLU A CA 1
ATOM 898 C C . GLU A 1 114 ? -13.811 -18.808 -2.143 1.00 76.69 114 GLU A C 1
ATOM 900 O O . GLU A 1 114 ? -14.091 -19.940 -2.535 1.00 76.69 114 GLU A O 1
ATOM 905 N N . GLN A 1 115 ? -12.685 -18.191 -2.520 1.00 74.19 115 GLN A N 1
ATOM 906 C CA . GLN A 1 115 ? -11.717 -18.784 -3.447 1.00 74.19 115 GLN A CA 1
ATOM 907 C C . GLN A 1 115 ? -10.705 -19.666 -2.720 1.00 74.19 115 GLN A C 1
ATOM 909 O O . GLN A 1 115 ? -10.379 -20.758 -3.179 1.00 74.19 115 GLN A O 1
ATOM 914 N N . THR A 1 116 ? -10.193 -19.182 -1.593 1.00 74.62 116 THR A N 1
ATOM 915 C CA . THR A 1 116 ? -9.130 -19.847 -0.828 1.00 74.62 116 THR A CA 1
ATOM 916 C C . THR A 1 116 ? -9.666 -20.697 0.320 1.00 74.62 116 THR A C 1
ATOM 918 O O . THR A 1 116 ? -8.920 -21.501 0.876 1.00 74.62 116 THR A O 1
ATOM 921 N N . LEU A 1 117 ? -10.944 -20.524 0.688 1.00 78.94 117 LEU A N 1
ATOM 922 C CA . LEU A 1 117 ? -11.582 -21.089 1.885 1.00 78.94 117 LEU A CA 1
ATOM 923 C C . LEU A 1 117 ? -10.846 -20.736 3.186 1.00 78.94 117 LEU A C 1
ATOM 925 O O . LEU A 1 117 ? -11.024 -21.390 4.216 1.00 78.94 117 LEU A O 1
ATOM 929 N N . GLN A 1 118 ? -10.015 -19.698 3.151 1.00 80.38 118 GLN A N 1
ATOM 930 C CA . GLN A 1 118 ? -9.326 -19.184 4.320 1.00 80.38 118 GLN A CA 1
ATOM 931 C C . GLN A 1 118 ? -10.155 -18.076 4.952 1.00 80.38 118 GLN A C 1
ATOM 933 O O . GLN A 1 118 ? -10.817 -17.292 4.273 1.00 80.38 118 GLN A O 1
ATOM 938 N N . LYS A 1 119 ? -10.108 -17.998 6.279 1.00 85.56 119 LYS A N 1
ATOM 939 C CA . LYS A 1 119 ? -10.702 -16.874 6.991 1.00 85.56 119 LYS A CA 1
ATOM 940 C C . LYS A 1 119 ? -9.828 -15.640 6.810 1.00 85.56 119 LYS A C 1
ATOM 942 O O . LYS A 1 119 ? -8.637 -15.681 7.110 1.00 85.56 119 LYS A O 1
ATOM 947 N N . GLN A 1 120 ? -10.430 -14.548 6.370 1.00 86.81 120 GLN A N 1
ATOM 948 C CA . GLN A 1 120 ? -9.795 -13.246 6.259 1.00 86.81 120 GLN A CA 1
ATOM 949 C C . GLN A 1 120 ? -10.466 -12.269 7.213 1.00 86.81 120 GLN A C 1
ATOM 951 O O . GLN A 1 120 ? -11.679 -12.289 7.417 1.00 86.81 120 GLN A O 1
ATOM 956 N N . ARG A 1 121 ? -9.663 -11.395 7.815 1.00 93.94 121 ARG A N 1
ATOM 957 C CA . ARG A 1 121 ? -10.173 -10.335 8.679 1.00 93.94 121 ARG A CA 1
ATOM 958 C C . ARG A 1 121 ? -10.486 -9.115 7.823 1.00 93.94 121 ARG A C 1
ATOM 960 O O . ARG A 1 121 ? -9.585 -8.552 7.207 1.00 93.94 121 ARG A O 1
ATOM 967 N N . VAL A 1 122 ? -11.745 -8.697 7.801 1.00 94.81 122 VAL A N 1
ATOM 968 C CA . VAL A 1 122 ? -12.232 -7.584 6.978 1.00 94.81 122 VAL A CA 1
ATOM 969 C C . VAL A 1 122 ? -12.666 -6.428 7.869 1.00 94.81 122 VAL A C 1
ATOM 971 O O . VAL A 1 122 ? -13.382 -6.624 8.856 1.00 94.81 122 VAL A O 1
ATOM 974 N N . VAL A 1 123 ? -12.234 -5.216 7.522 1.00 95.19 123 VAL A N 1
ATOM 975 C CA . VAL A 1 123 ? -12.627 -3.983 8.213 1.00 95.19 123 VAL A CA 1
ATOM 976 C C . VAL A 1 123 ? -14.070 -3.628 7.876 1.00 95.19 123 VAL A C 1
ATOM 978 O O . VAL A 1 123 ? -14.443 -3.519 6.707 1.00 95.19 123 VAL A O 1
ATOM 981 N N . ILE A 1 124 ? -14.870 -3.401 8.910 1.00 93.12 124 ILE A N 1
ATOM 982 C CA . ILE A 1 124 ? -16.282 -3.031 8.813 1.00 93.12 124 ILE A CA 1
ATOM 983 C C . ILE A 1 124 ? -16.498 -1.594 9.263 1.00 93.12 124 ILE A C 1
ATOM 985 O O . ILE A 1 124 ? -15.669 -0.990 9.944 1.00 93.12 124 ILE A O 1
ATOM 989 N N . GLU A 1 125 ? -17.638 -1.038 8.875 1.00 88.38 125 GLU A N 1
ATOM 990 C CA . GLU A 1 125 ? -18.040 0.279 9.339 1.00 88.38 125 GLU A CA 1
ATOM 991 C C . GLU A 1 125 ? -18.321 0.253 10.848 1.00 88.38 125 GLU A C 1
ATOM 993 O O . GLU A 1 125 ? -19.180 -0.483 11.339 1.00 88.38 125 GLU A O 1
ATOM 998 N N . SER A 1 126 ? -17.598 1.092 11.588 1.00 84.56 126 SER A N 1
ATOM 999 C CA . SER A 1 126 ? -17.779 1.250 13.027 1.00 84.56 126 SER A CA 1
ATOM 1000 C C . SER A 1 126 ? -18.856 2.283 13.327 1.00 84.56 126 SER A C 1
ATOM 1002 O O . SER A 1 126 ? -18.782 3.433 12.893 1.00 84.56 126 SER A O 1
ATOM 1004 N N . ARG A 1 127 ? -19.814 1.925 14.191 1.00 83.06 127 ARG A N 1
ATOM 1005 C CA . ARG A 1 127 ? -20.749 2.906 14.776 1.00 83.06 127 ARG A CA 1
ATOM 1006 C C . ARG A 1 127 ? -20.044 3.893 15.710 1.00 83.06 127 ARG A C 1
ATOM 1008 O O . ARG A 1 127 ? -20.557 4.983 15.959 1.00 83.06 127 ARG A O 1
ATOM 1015 N N . ASN A 1 128 ? -18.888 3.510 16.249 1.00 80.19 128 ASN A N 1
ATOM 1016 C CA . ASN A 1 128 ? -18.078 4.357 17.109 1.00 80.19 128 ASN A CA 1
ATOM 1017 C C . ASN A 1 128 ? -17.052 5.130 16.271 1.00 80.19 128 ASN A C 1
ATOM 1019 O O . ASN A 1 128 ? -16.010 4.587 15.904 1.00 80.19 128 ASN A O 1
ATOM 1023 N N . LYS A 1 129 ? -17.339 6.412 16.022 1.00 77.69 129 LYS A N 1
ATOM 1024 C CA . LYS A 1 129 ? -16.490 7.323 15.234 1.00 77.69 129 LYS A CA 1
ATOM 1025 C C . LYS A 1 129 ? -15.164 7.702 15.906 1.00 77.69 129 LYS A C 1
ATOM 1027 O O . LYS A 1 129 ? -14.340 8.351 15.277 1.00 77.69 129 LYS A O 1
ATOM 1032 N N . ASN A 1 130 ? -14.957 7.331 17.171 1.00 82.38 130 ASN A N 1
ATOM 1033 C CA . ASN A 1 130 ? -13.687 7.577 17.857 1.00 82.38 130 ASN A CA 1
ATOM 1034 C C . ASN A 1 130 ? -12.632 6.503 17.559 1.00 82.38 130 ASN A C 1
ATOM 1036 O O . ASN A 1 130 ? -11.480 6.696 17.932 1.00 82.38 130 ASN A O 1
ATOM 1040 N N . LEU A 1 131 ? -13.020 5.387 16.934 1.00 85.88 131 LEU A N 1
ATOM 1041 C CA . LEU A 1 131 ? -12.101 4.323 16.542 1.00 85.88 131 LEU A CA 1
ATOM 1042 C C . LEU A 1 131 ? -11.635 4.558 15.109 1.00 85.88 131 LEU A C 1
ATOM 1044 O O . LEU A 1 131 ? -12.456 4.735 14.209 1.00 85.88 131 LEU A O 1
ATOM 1048 N N . SER A 1 132 ? -10.323 4.533 14.901 1.00 88.88 132 SER A N 1
ATOM 1049 C CA . SER A 1 132 ? -9.706 4.675 13.585 1.00 88.88 132 SER A CA 1
ATOM 1050 C C . SER A 1 132 ? -8.887 3.419 13.302 1.00 88.88 132 SER A C 1
ATOM 1052 O O . SER A 1 132 ? -7.686 3.439 13.574 1.00 88.88 132 SER A O 1
ATOM 1054 N N . PRO A 1 133 ? -9.489 2.333 12.777 1.00 93.88 133 PRO A N 1
ATOM 1055 C CA . PRO A 1 133 ? -8.781 1.076 12.558 1.00 93.88 133 PRO A CA 1
ATOM 1056 C C . PRO A 1 133 ? -7.543 1.300 11.686 1.00 93.88 133 PRO A C 1
ATOM 1058 O O . PRO A 1 133 ? -7.627 1.805 10.563 1.00 93.88 133 PRO A O 1
ATOM 1061 N N . HIS A 1 134 ? -6.377 0.958 12.220 1.00 95.19 134 HIS A N 1
ATOM 1062 C CA . HIS A 1 134 ? -5.109 1.100 11.523 1.00 95.19 134 HIS A CA 1
ATOM 1063 C C . HIS A 1 134 ? -4.088 0.069 11.994 1.00 95.19 134 HIS A C 1
ATOM 1065 O O . HIS A 1 134 ? -4.199 -0.531 13.063 1.00 95.19 134 HIS A O 1
ATOM 1071 N N . ILE A 1 135 ? -3.073 -0.126 11.163 1.00 96.44 135 ILE A N 1
ATOM 1072 C CA . ILE A 1 135 ? -1.925 -0.967 11.467 1.00 96.44 135 ILE A CA 1
ATOM 1073 C C . ILE A 1 135 ? -0.730 -0.068 11.739 1.00 96.44 135 ILE A C 1
ATOM 1075 O O . ILE A 1 135 ? -0.317 0.696 10.866 1.00 96.44 135 ILE A O 1
ATOM 1079 N N . ALA A 1 136 ? -0.180 -0.167 12.942 1.00 96.12 136 ALA A N 1
ATOM 1080 C CA . ALA A 1 136 ? 1.074 0.468 13.304 1.00 96.12 136 ALA A CA 1
ATOM 1081 C C . ALA A 1 136 ? 2.241 -0.494 13.048 1.00 96.12 136 ALA A C 1
ATOM 1083 O O . ALA A 1 136 ? 2.110 -1.709 13.206 1.00 96.12 136 ALA A O 1
ATOM 1084 N N . VAL A 1 137 ? 3.390 0.051 12.662 1.00 96.38 137 VAL A N 1
ATOM 1085 C CA . VAL A 1 137 ? 4.667 -0.666 12.644 1.00 96.38 137 VAL A CA 1
ATOM 1086 C C . VAL A 1 137 ? 5.508 -0.107 13.776 1.00 96.38 137 VAL A C 1
ATOM 1088 O O . VAL A 1 137 ? 5.736 1.103 13.839 1.00 96.38 137 VAL A O 1
ATOM 1091 N N . MET A 1 138 ? 5.943 -0.996 14.660 1.00 96.31 138 MET A N 1
ATOM 1092 C CA . MET A 1 138 ? 6.728 -0.679 15.846 1.00 96.31 138 MET A CA 1
ATOM 1093 C C . MET A 1 138 ? 8.202 -1.014 15.612 1.00 96.31 138 MET A C 1
ATOM 1095 O O . MET A 1 138 ? 8.504 -2.025 14.971 1.00 96.31 138 MET A O 1
ATOM 1099 N N . ASP A 1 139 ? 9.110 -0.200 16.141 1.00 94.38 139 ASP A N 1
ATOM 1100 C CA . ASP A 1 139 ? 10.529 -0.557 16.244 1.00 94.38 139 ASP A CA 1
ATOM 1101 C C . ASP A 1 139 ? 10.795 -1.526 17.418 1.00 94.38 139 ASP A C 1
ATOM 1103 O O . ASP A 1 139 ? 9.878 -1.942 18.132 1.00 94.38 139 ASP A O 1
ATOM 1107 N N . GLU A 1 140 ? 12.061 -1.909 17.609 1.00 91.62 140 GLU A N 1
ATOM 1108 C CA . GLU A 1 140 ? 12.490 -2.785 18.712 1.00 91.62 140 GLU A CA 1
ATOM 1109 C C . GLU A 1 140 ? 12.333 -2.131 20.097 1.00 91.62 140 GLU A C 1
ATOM 1111 O O . GLU A 1 140 ? 12.194 -2.829 21.101 1.00 91.62 140 GLU A O 1
ATOM 1116 N N . GLU A 1 141 ? 12.318 -0.798 20.157 1.00 91.31 141 GLU A N 1
ATOM 1117 C CA . GLU A 1 141 ? 12.140 -0.015 21.385 1.00 91.31 141 GLU A CA 1
ATOM 1118 C C . GLU A 1 141 ? 10.655 0.156 21.759 1.00 91.31 141 GLU A C 1
ATOM 1120 O O . GLU A 1 141 ? 10.329 0.593 22.865 1.00 91.31 141 GLU A O 1
ATOM 1125 N N . GLY A 1 142 ? 9.741 -0.225 20.863 1.00 89.12 142 GLY A N 1
ATOM 1126 C CA . GLY A 1 142 ? 8.299 -0.110 21.044 1.00 89.12 142 GLY A CA 1
ATOM 1127 C C . GLY A 1 142 ? 7.716 1.244 20.634 1.00 89.12 142 GLY A C 1
ATOM 1128 O O . GLY A 1 142 ? 6.580 1.539 21.016 1.00 89.12 142 GLY A O 1
ATOM 1129 N N . ASN A 1 143 ? 8.436 2.054 19.853 1.00 92.50 143 ASN A N 1
ATOM 1130 C CA . ASN A 1 143 ? 7.925 3.288 19.259 1.00 92.50 143 ASN A CA 1
ATOM 1131 C C . ASN A 1 143 ? 7.230 3.015 17.921 1.00 92.50 143 ASN A C 1
ATOM 1133 O O . ASN A 1 143 ? 7.650 2.167 17.135 1.00 92.50 143 ASN A O 1
ATOM 1137 N N . GLU A 1 144 ? 6.168 3.768 17.637 1.00 93.38 144 GLU A N 1
ATOM 1138 C CA . GLU A 1 144 ? 5.480 3.722 16.345 1.00 93.38 144 GLU A CA 1
ATOM 1139 C C . GLU A 1 144 ? 6.298 4.473 15.287 1.00 93.38 144 GLU A C 1
ATOM 1141 O O . GLU A 1 144 ? 6.467 5.691 15.364 1.00 93.38 144 GLU A O 1
ATOM 1146 N N . ILE A 1 145 ? 6.792 3.746 14.284 1.00 94.69 145 ILE A N 1
ATOM 1147 C CA . ILE A 1 145 ? 7.605 4.298 13.189 1.00 94.69 145 ILE A CA 1
ATOM 1148 C C . ILE A 1 145 ? 6.822 4.464 11.883 1.00 94.69 145 ILE A C 1
ATOM 1150 O O . ILE A 1 145 ? 7.245 5.209 10.995 1.00 94.69 145 ILE A O 1
ATOM 1154 N N . ALA A 1 146 ? 5.685 3.779 11.745 1.00 92.81 146 ALA A N 1
ATOM 1155 C CA . ALA A 1 146 ? 4.751 3.958 10.639 1.00 92.81 146 ALA A CA 1
ATOM 1156 C C . ALA A 1 146 ? 3.324 3.585 11.054 1.00 92.81 146 ALA A C 1
ATOM 1158 O O . ALA A 1 146 ? 3.122 2.770 11.950 1.00 92.81 146 ALA A O 1
ATOM 1159 N N . SER A 1 147 ? 2.339 4.164 10.367 1.00 93.25 147 SER A N 1
ATOM 1160 C CA . SER A 1 147 ? 0.917 3.986 10.660 1.00 93.25 147 SER A CA 1
ATOM 1161 C C . SER A 1 147 ? 0.110 3.950 9.369 1.00 93.25 147 SER A C 1
ATOM 1163 O O . SER A 1 147 ? 0.225 4.847 8.529 1.00 93.25 147 SER A O 1
ATOM 1165 N N . TYR A 1 148 ? -0.706 2.912 9.208 1.00 94.38 148 TYR A N 1
ATOM 1166 C CA . TYR A 1 148 ? -1.442 2.609 7.987 1.00 94.38 148 TYR A CA 1
ATOM 1167 C C . TYR A 1 148 ? -2.934 2.482 8.286 1.00 94.38 148 TYR A C 1
ATOM 1169 O O . TYR A 1 148 ? -3.392 1.461 8.796 1.00 94.38 148 TYR A O 1
ATOM 1177 N N . ILE A 1 149 ? -3.698 3.528 7.967 1.00 92.69 149 ILE A N 1
ATOM 1178 C CA . ILE A 1 149 ? -5.154 3.547 8.161 1.00 92.69 149 ILE A CA 1
ATOM 1179 C C . ILE A 1 149 ? -5.811 2.524 7.239 1.00 92.69 149 ILE A C 1
ATOM 1181 O O . ILE A 1 149 ? -5.540 2.504 6.036 1.00 92.69 149 ILE A O 1
ATOM 1185 N N . LEU A 1 150 ? -6.701 1.711 7.801 1.00 94.75 150 LEU A N 1
ATOM 1186 C CA . LEU A 1 150 ? -7.449 0.714 7.058 1.00 94.75 150 LEU A CA 1
ATOM 1187 C C . LEU A 1 150 ? -8.864 1.230 6.758 1.00 94.75 150 LEU A C 1
ATOM 1189 O O . LEU A 1 150 ? -9.640 1.464 7.687 1.00 94.75 150 LEU A O 1
ATOM 1193 N N . PRO A 1 151 ? -9.231 1.418 5.481 1.00 92.44 151 PRO A N 1
ATOM 1194 C CA . PRO A 1 151 ? -10.596 1.778 5.126 1.00 92.44 151 PRO A CA 1
ATOM 1195 C C . PRO A 1 151 ? -11.550 0.591 5.302 1.00 92.44 151 PRO A C 1
ATOM 1197 O O . PRO A 1 151 ? -11.138 -0.568 5.365 1.00 92.44 151 PRO A O 1
ATOM 1200 N N . VAL A 1 152 ? -12.850 0.881 5.318 1.00 91.56 152 VAL A N 1
ATOM 1201 C CA . VAL A 1 152 ? -13.901 -0.146 5.279 1.00 91.56 152 VAL A CA 1
ATOM 1202 C C . VAL A 1 152 ? -13.715 -1.030 4.040 1.00 91.56 152 VAL A C 1
ATOM 1204 O O . VAL A 1 152 ? -13.336 -0.539 2.976 1.00 91.56 152 VAL A O 1
ATOM 1207 N N . LYS A 1 153 ? -13.990 -2.331 4.179 1.00 91.94 153 LYS A N 1
ATOM 1208 C CA . LYS A 1 153 ? -13.732 -3.386 3.182 1.00 91.94 153 LYS A CA 1
ATOM 1209 C C . LYS A 1 153 ? -12.252 -3.676 2.920 1.00 91.94 153 LYS A C 1
ATOM 1211 O O . LYS A 1 153 ? -11.936 -4.378 1.964 1.00 91.94 153 LYS A O 1
ATOM 1216 N N . ALA A 1 154 ? -11.325 -3.161 3.727 1.00 94.56 154 ALA A N 1
ATOM 1217 C CA . ALA A 1 154 ? -9.943 -3.622 3.671 1.00 94.56 154 ALA A CA 1
ATOM 1218 C C . ALA A 1 154 ? -9.842 -5.035 4.264 1.00 94.56 154 ALA A C 1
ATOM 1220 O O . ALA A 1 154 ? -10.240 -5.267 5.404 1.00 94.56 154 ALA A O 1
ATOM 1221 N N . HIS A 1 155 ? -9.292 -5.964 3.489 1.00 94.12 155 HIS A N 1
ATOM 1222 C CA . HIS A 1 155 ? -8.945 -7.317 3.900 1.00 94.12 155 HIS A CA 1
ATOM 1223 C C . HIS A 1 155 ? -7.525 -7.288 4.455 1.00 94.12 155 HIS A C 1
ATOM 1225 O O . HIS A 1 155 ? -6.580 -6.936 3.745 1.00 94.12 155 HIS A O 1
ATOM 1231 N N . ILE A 1 156 ? -7.374 -7.627 5.728 1.00 94.81 156 ILE A N 1
ATOM 1232 C CA . ILE A 1 156 ? -6.104 -7.588 6.448 1.00 94.81 156 ILE A CA 1
ATOM 1233 C C . ILE A 1 156 ? -5.350 -8.889 6.179 1.00 94.81 156 ILE A C 1
ATOM 1235 O O . ILE A 1 156 ? -5.894 -9.975 6.371 1.00 94.81 156 ILE A O 1
ATOM 1239 N N . LEU A 1 157 ? -4.095 -8.767 5.741 1.00 92.44 157 LEU A N 1
ATOM 1240 C CA . LEU A 1 157 ? -3.239 -9.890 5.334 1.00 92.44 157 LEU A CA 1
ATOM 1241 C C . LEU A 1 157 ? -2.088 -10.178 6.306 1.00 92.44 157 LEU A C 1
ATOM 1243 O O . LEU A 1 157 ? -1.309 -11.102 6.071 1.00 92.44 157 LEU A O 1
ATOM 1247 N N . VAL A 1 158 ? -1.968 -9.380 7.366 1.00 93.62 158 VAL A N 1
ATOM 1248 C CA . VAL A 1 158 ? -0.923 -9.499 8.389 1.00 93.62 158 VAL A CA 1
ATOM 1249 C C . VAL A 1 158 ? -1.533 -9.774 9.753 1.00 93.62 158 VAL A C 1
ATOM 1251 O O . VAL A 1 158 ? -2.597 -9.239 10.066 1.00 93.62 158 VAL A O 1
ATOM 1254 N N . ALA A 1 159 ? -0.858 -10.568 10.577 1.00 93.75 159 ALA A N 1
ATOM 1255 C CA . ALA A 1 159 ? -1.246 -10.840 11.957 1.00 93.75 159 ALA A CA 1
ATOM 1256 C C . ALA A 1 159 ? -0.656 -9.811 12.938 1.00 93.75 159 ALA A C 1
ATOM 1258 O O . ALA A 1 159 ? 0.378 -9.193 12.677 1.00 93.75 159 ALA A O 1
ATOM 1259 N N . ASP A 1 160 ? -1.297 -9.638 14.098 1.00 94.12 160 ASP A N 1
ATOM 1260 C CA . ASP A 1 160 ? -0.706 -8.866 15.197 1.00 94.12 160 ASP A CA 1
ATOM 1261 C C . ASP A 1 160 ? 0.619 -9.513 15.627 1.00 94.12 160 ASP A C 1
ATOM 1263 O O . ASP A 1 160 ? 0.704 -10.736 15.761 1.00 94.12 160 ASP A O 1
ATOM 1267 N N . LYS A 1 161 ? 1.648 -8.688 15.847 1.00 94.50 161 LYS A N 1
ATOM 1268 C CA . LYS A 1 161 ? 3.027 -9.086 16.183 1.00 94.50 161 LYS A CA 1
ATOM 1269 C C . LYS A 1 161 ? 3.793 -9.815 15.074 1.00 94.50 161 LYS A C 1
ATOM 1271 O O . LYS A 1 161 ? 4.902 -10.284 15.320 1.00 94.50 161 LYS A O 1
ATOM 1276 N N .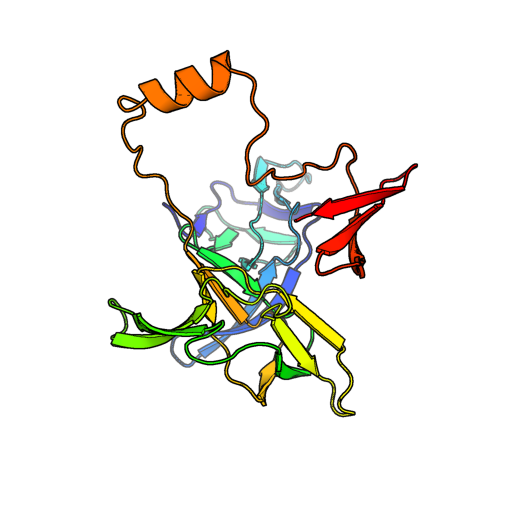 GLU A 1 162 ? 3.247 -9.898 13.861 1.00 94.31 162 GLU A N 1
ATOM 1277 C CA . GLU A 1 162 ? 3.997 -10.363 12.691 1.00 94.31 162 GLU A CA 1
ATOM 1278 C C . GLU A 1 162 ? 5.153 -9.399 12.375 1.00 94.31 162 GLU A C 1
ATOM 1280 O O . GLU A 1 162 ? 5.040 -8.185 12.564 1.00 94.31 162 GLU A O 1
ATOM 1285 N N . ALA A 1 163 ? 6.267 -9.924 11.864 1.00 91.62 163 ALA A N 1
ATOM 1286 C CA . ALA A 1 163 ? 7.347 -9.091 11.351 1.00 91.62 163 ALA A CA 1
ATOM 1287 C C . ALA A 1 163 ? 6.915 -8.387 10.052 1.00 91.62 163 ALA A C 1
ATOM 1289 O O . ALA A 1 163 ? 6.547 -9.025 9.066 1.00 91.62 163 ALA A O 1
ATOM 1290 N N . ALA A 1 164 ? 6.998 -7.060 10.034 1.00 91.69 164 ALA A N 1
ATOM 1291 C CA . ALA A 1 164 ? 6.858 -6.249 8.837 1.00 91.69 164 ALA A CA 1
ATOM 1292 C C . ALA A 1 164 ? 8.208 -6.158 8.121 1.00 91.69 164 ALA A C 1
ATOM 1294 O O . ALA A 1 164 ? 9.202 -5.736 8.713 1.00 91.69 164 ALA A O 1
ATOM 1295 N N . THR A 1 165 ? 8.231 -6.496 6.835 1.00 91.31 165 THR A N 1
ATOM 1296 C CA . THR A 1 165 ? 9.359 -6.230 5.935 1.00 91.31 165 THR A CA 1
ATOM 1297 C C . THR A 1 165 ? 8.981 -5.144 4.921 1.00 91.31 165 THR A C 1
ATOM 1299 O O . THR A 1 165 ? 7.791 -4.936 4.652 1.00 91.31 165 THR A O 1
ATOM 1302 N N . PRO A 1 166 ? 9.953 -4.421 4.335 1.00 91.12 166 PRO A N 1
ATOM 1303 C CA . PRO A 1 166 ? 9.670 -3.461 3.278 1.00 91.12 166 PRO A CA 1
ATOM 1304 C C . PRO A 1 166 ? 8.995 -4.161 2.093 1.00 91.12 166 PRO A C 1
ATOM 1306 O O . PRO A 1 166 ? 9.414 -5.231 1.655 1.00 91.12 166 PRO A O 1
ATOM 1309 N N . GLY A 1 167 ? 7.901 -3.579 1.609 1.00 89.19 167 GLY A N 1
ATOM 1310 C CA . GLY A 1 167 ? 7.058 -4.128 0.551 1.00 89.19 167 GLY A CA 1
ATOM 1311 C C . GLY A 1 167 ? 6.002 -5.131 1.028 1.00 89.19 167 GLY A C 1
ATOM 1312 O O . GLY A 1 167 ? 5.144 -5.519 0.234 1.00 89.19 167 GLY A O 1
ATOM 1313 N N . ARG A 1 168 ? 5.984 -5.510 2.318 1.00 90.75 168 ARG A N 1
ATOM 1314 C CA . ARG A 1 168 ? 4.955 -6.402 2.875 1.00 90.75 168 ARG A CA 1
ATOM 1315 C C . ARG A 1 168 ? 3.572 -5.778 2.721 1.00 90.75 168 ARG A C 1
ATOM 1317 O O . ARG A 1 168 ? 3.306 -4.702 3.259 1.00 90.75 168 ARG A O 1
ATOM 1324 N N . ILE A 1 169 ? 2.679 -6.471 2.018 1.00 91.69 169 ILE A N 1
ATOM 1325 C CA . ILE A 1 169 ? 1.282 -6.057 1.870 1.00 91.69 169 ILE A CA 1
ATOM 1326 C C . ILE A 1 169 ? 0.561 -6.275 3.203 1.00 91.69 169 ILE A C 1
ATOM 1328 O O . ILE A 1 169 ? 0.427 -7.401 3.669 1.00 91.69 169 ILE A O 1
ATOM 1332 N N . ILE A 1 170 ? 0.086 -5.179 3.787 1.00 94.19 170 ILE A N 1
ATOM 1333 C CA . ILE A 1 170 ? -0.663 -5.131 5.044 1.00 94.19 170 ILE A CA 1
ATOM 1334 C C . ILE A 1 170 ? -2.132 -5.463 4.794 1.00 94.19 170 ILE A C 1
ATOM 1336 O O . ILE A 1 170 ? -2.738 -6.238 5.533 1.00 94.19 170 ILE A O 1
ATOM 1340 N N . ALA A 1 171 ? -2.713 -4.861 3.755 1.00 94.50 171 ALA A N 1
ATOM 1341 C CA . ALA A 1 171 ? -4.114 -5.054 3.422 1.00 94.50 171 ALA A CA 1
ATOM 1342 C C . ALA A 1 171 ? -4.376 -4.934 1.920 1.00 94.50 171 ALA A C 1
ATOM 1344 O O . ALA A 1 171 ? -3.682 -4.208 1.202 1.00 94.50 171 ALA A O 1
ATOM 1345 N N . LYS A 1 172 ? -5.423 -5.621 1.466 1.00 93.00 172 LYS A N 1
ATOM 1346 C CA . LYS A 1 172 ? -5.997 -5.494 0.126 1.00 93.00 172 LYS A CA 1
ATOM 1347 C C . LYS A 1 172 ? -7.392 -4.906 0.218 1.00 93.00 172 LYS A C 1
ATOM 1349 O O . LYS A 1 172 ? -8.177 -5.280 1.075 1.00 93.00 172 LYS A O 1
ATOM 1354 N N . ILE A 1 173 ? -7.709 -3.995 -0.682 1.00 92.44 173 ILE A N 1
ATOM 1355 C CA . ILE A 1 173 ? -9.019 -3.364 -0.781 1.00 92.44 173 ILE A CA 1
ATOM 1356 C C . ILE A 1 173 ? -9.570 -3.753 -2.146 1.00 92.44 173 ILE A C 1
ATOM 1358 O O . ILE A 1 173 ? -9.058 -3.252 -3.155 1.00 92.44 173 ILE A O 1
ATOM 1362 N N . PRO A 1 174 ? -10.571 -4.644 -2.214 1.00 88.88 174 PRO A N 1
ATOM 1363 C CA . PRO A 1 174 ? -11.230 -4.965 -3.467 1.00 88.88 174 PRO A CA 1
ATOM 1364 C C . PRO A 1 174 ? -11.743 -3.687 -4.129 1.00 88.88 174 PRO A C 1
ATOM 1366 O O . PRO A 1 174 ? -12.456 -2.880 -3.529 1.00 88.88 174 PRO A O 1
ATOM 1369 N N . ARG A 1 175 ? -11.352 -3.478 -5.380 1.00 85.25 175 ARG A N 1
ATOM 1370 C CA . ARG A 1 175 ? -11.882 -2.404 -6.203 1.00 85.25 175 ARG A CA 1
ATOM 1371 C C . ARG A 1 175 ? -13.300 -2.785 -6.568 1.00 85.25 175 ARG A C 1
ATOM 1373 O O . ARG A 1 175 ? -13.549 -3.862 -7.109 1.00 85.25 175 ARG A O 1
ATOM 1380 N N . GLU A 1 176 ? -14.226 -1.868 -6.334 1.00 73.81 176 GLU A N 1
ATOM 1381 C CA . GLU A 1 176 ? -15.546 -1.967 -6.929 1.00 73.81 176 GLU A CA 1
ATOM 1382 C C . GLU A 1 176 ? -15.384 -1.741 -8.432 1.00 73.81 176 GLU A C 1
ATOM 1384 O O . GLU A 1 176 ? -15.437 -0.619 -8.934 1.00 73.81 176 GLU A O 1
ATOM 1389 N N . ILE A 1 177 ? -15.120 -2.820 -9.172 1.00 64.00 177 ILE A N 1
ATOM 1390 C CA . ILE A 1 177 ? -15.272 -2.786 -10.615 1.00 64.00 177 ILE A CA 1
ATOM 1391 C C . ILE A 1 177 ? -16.750 -2.549 -10.823 1.00 64.00 177 ILE A C 1
ATOM 1393 O O . ILE A 1 177 ? -17.576 -3.432 -10.574 1.00 64.00 177 ILE A O 1
ATOM 1397 N N . GLY A 1 178 ? -17.081 -1.339 -11.255 1.00 53.59 178 GLY A N 1
ATOM 1398 C CA . GLY A 1 178 ? -18.400 -1.049 -11.759 1.00 53.59 178 GLY A CA 1
ATOM 1399 C C . GLY A 1 178 ? -18.690 -2.034 -12.883 1.00 53.59 178 GLY A C 1
ATOM 1400 O O . GLY A 1 178 ? -18.367 -1.775 -14.037 1.00 53.59 178 GLY A O 1
ATOM 1401 N N . LYS A 1 179 ? -19.376 -3.143 -12.576 1.00 47.31 179 LYS A N 1
ATOM 1402 C CA . LYS A 1 179 ? -20.426 -3.588 -13.484 1.00 47.31 179 LYS A CA 1
ATOM 1403 C C . LYS A 1 179 ? -21.224 -2.323 -13.706 1.00 47.31 179 LYS A C 1
ATOM 1405 O O . LYS A 1 179 ? -21.646 -1.721 -12.720 1.00 47.31 179 LYS A O 1
ATOM 1410 N N . THR A 1 180 ? -21.300 -1.872 -14.949 1.00 50.66 180 THR A N 1
ATOM 1411 C CA . THR A 1 180 ? -22.110 -0.743 -15.387 1.00 50.66 180 THR A CA 1
ATOM 1412 C C . THR A 1 180 ? -23.538 -1.020 -14.927 1.00 50.66 180 THR A C 1
ATOM 1414 O O . THR A 1 180 ? -24.336 -1.610 -15.646 1.00 50.66 180 THR A O 1
ATOM 1417 N N . ARG A 1 181 ? -23.832 -0.741 -13.654 1.00 49.62 181 ARG A N 1
ATOM 1418 C CA . ARG A 1 181 ? -25.161 -0.873 -13.096 1.00 49.62 181 ARG A CA 1
ATOM 1419 C C . ARG A 1 181 ? -25.917 0.229 -13.779 1.00 49.62 181 ARG A C 1
ATOM 1421 O O . ARG A 1 181 ? -25.525 1.392 -13.718 1.00 49.62 181 ARG A O 1
ATOM 1428 N N . ASP A 1 182 ? -26.919 -0.219 -14.502 1.00 44.03 182 ASP A N 1
ATOM 1429 C CA . ASP A 1 182 ? -27.750 0.571 -15.369 1.00 44.03 182 ASP A CA 1
ATOM 1430 C C . ASP A 1 182 ? -28.112 1.897 -14.675 1.00 44.03 182 ASP A C 1
ATOM 1432 O O . ASP A 1 182 ? -28.784 1.924 -13.641 1.00 44.03 182 ASP A O 1
ATOM 1436 N N . ILE A 1 183 ? -27.589 3.010 -15.209 1.00 52.84 183 ILE A N 1
ATOM 1437 C CA . ILE A 1 183 ? -27.862 4.386 -14.744 1.00 52.84 183 ILE A CA 1
ATOM 1438 C C . ILE A 1 183 ? -29.364 4.713 -14.904 1.00 52.84 183 ILE A C 1
ATOM 1440 O O . ILE A 1 183 ? -29.864 5.709 -14.385 1.00 52.84 183 ILE A O 1
ATOM 1444 N N . THR A 1 184 ? -30.112 3.847 -15.589 1.00 51.09 184 THR A N 1
ATOM 1445 C CA . THR A 1 184 ? -31.543 3.942 -15.896 1.00 51.09 184 THR A CA 1
ATOM 1446 C C . THR A 1 184 ? -32.456 3.992 -14.669 1.00 51.09 184 THR A C 1
ATOM 1448 O O . THR A 1 184 ? -33.601 4.414 -14.797 1.00 51.09 184 THR A O 1
ATOM 1451 N N . GLY A 1 185 ? -31.960 3.705 -13.459 1.00 55.31 185 GLY A N 1
ATOM 1452 C CA . GLY A 1 185 ? -32.662 4.020 -12.203 1.00 55.31 185 GLY A CA 1
ATOM 1453 C C . GLY A 1 185 ? -32.691 5.517 -11.832 1.00 55.31 185 GLY A C 1
ATOM 1454 O O . GLY A 1 185 ? -33.067 5.858 -10.715 1.00 55.31 185 GLY A O 1
ATOM 1455 N N . GLY A 1 186 ? -32.254 6.407 -12.730 1.00 54.28 186 GLY A N 1
ATOM 1456 C CA . GLY A 1 186 ? -31.765 7.768 -12.479 1.00 54.28 186 GLY A CA 1
ATOM 1457 C C . GLY A 1 186 ? -32.724 8.852 -11.969 1.00 54.28 186 GLY A C 1
ATOM 1458 O O . GLY A 1 186 ? -32.265 9.979 -11.791 1.00 54.28 186 GLY A O 1
ATOM 1459 N N . LEU A 1 187 ? -34.002 8.582 -11.677 1.00 64.94 187 LEU A N 1
ATOM 1460 C CA . LEU A 1 187 ? -34.911 9.627 -11.165 1.00 64.94 187 LEU A CA 1
ATOM 1461 C C . LEU A 1 187 ? -34.427 10.288 -9.851 1.00 64.94 187 LEU A C 1
ATOM 1463 O O . LEU A 1 187 ? -34.450 11.518 -9.772 1.00 64.94 187 LEU A O 1
ATOM 1467 N N . PRO A 1 188 ? -33.926 9.538 -8.844 1.00 61.44 188 PRO A N 1
ATOM 1468 C CA . PRO A 1 188 ? -33.412 10.129 -7.606 1.00 61.44 188 PRO A CA 1
ATOM 1469 C C . PRO A 1 188 ? -32.153 10.976 -7.832 1.00 61.44 188 PRO A C 1
ATOM 1471 O O . PRO A 1 188 ? -31.998 12.026 -7.220 1.00 61.44 188 PRO A O 1
ATOM 1474 N N . ARG A 1 189 ? -31.277 10.561 -8.758 1.00 63.97 189 ARG A N 1
ATOM 1475 C CA . ARG A 1 189 ? -30.031 11.276 -9.077 1.00 63.97 189 ARG A CA 1
ATOM 1476 C C . ARG A 1 189 ? -30.313 12.599 -9.788 1.00 63.97 189 ARG A C 1
ATOM 1478 O O . ARG A 1 189 ? -29.653 13.594 -9.514 1.00 63.97 189 ARG A O 1
ATOM 1485 N N . VAL A 1 190 ? -31.307 12.614 -10.679 1.00 68.62 190 VAL A N 1
ATOM 1486 C CA . VAL A 1 190 ? -31.779 13.837 -11.340 1.00 68.62 190 VAL A CA 1
ATOM 1487 C C . VAL A 1 190 ? -32.396 14.783 -10.309 1.00 68.62 190 VAL A C 1
ATOM 1489 O O . VAL A 1 190 ? -32.031 15.954 -10.290 1.00 68.62 190 VAL A O 1
ATOM 1492 N N . ALA A 1 191 ? -33.245 14.290 -9.401 1.00 68.88 191 ALA A N 1
ATOM 1493 C CA . ALA A 1 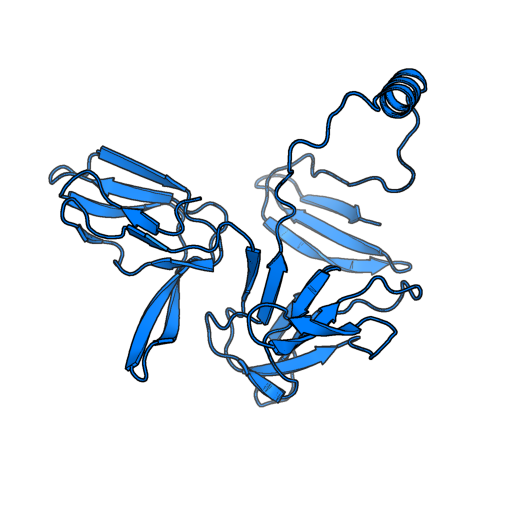191 ? -33.803 15.111 -8.325 1.00 68.88 191 ALA A CA 1
ATOM 1494 C C . ALA A 1 191 ? -32.708 15.737 -7.439 1.00 68.88 191 ALA A C 1
ATOM 1496 O O . ALA A 1 191 ? -32.738 16.939 -7.204 1.00 68.88 191 ALA A O 1
ATOM 1497 N N . GLU A 1 192 ? -31.688 14.975 -7.031 1.00 68.81 192 GLU A N 1
ATOM 1498 C CA . GLU A 1 192 ? -30.549 15.505 -6.261 1.00 68.81 192 GLU A CA 1
ATOM 1499 C C . GLU A 1 192 ? -29.771 16.601 -7.012 1.00 68.81 192 GLU A C 1
ATOM 1501 O O . GLU A 1 192 ? -29.400 17.614 -6.414 1.00 68.81 192 GLU A O 1
ATOM 1506 N N . LEU A 1 193 ? -29.553 16.426 -8.323 1.00 71.88 193 LEU A N 1
ATOM 1507 C CA . LEU A 1 193 ? -28.872 17.412 -9.170 1.00 71.88 193 LEU A CA 1
ATOM 1508 C C . LEU A 1 193 ? -29.697 18.696 -9.354 1.00 71.88 193 LEU A C 1
ATOM 1510 O O . LEU A 1 193 ? -29.121 19.782 -9.378 1.00 71.88 193 LEU A O 1
ATOM 1514 N N . PHE A 1 194 ? -31.027 18.592 -9.448 1.00 76.19 194 PHE A N 1
ATOM 1515 C CA . PHE A 1 194 ? -31.925 19.748 -9.578 1.00 76.19 194 PHE A CA 1
ATOM 1516 C C . PHE A 1 194 ? -32.216 20.447 -8.244 1.00 76.19 194 PHE A C 1
ATOM 1518 O O . PHE A 1 194 ? -32.418 21.659 -8.225 1.00 76.19 194 PHE A O 1
ATOM 1525 N N . GLU A 1 195 ? -32.204 19.722 -7.124 1.00 79.25 195 GLU A N 1
ATOM 1526 C CA . GLU A 1 195 ? -32.367 20.307 -5.789 1.00 79.25 195 GLU A CA 1
ATOM 1527 C C . GLU A 1 195 ? -31.097 21.017 -5.289 1.00 79.25 195 GLU A C 1
ATOM 1529 O O . GLU A 1 195 ? -31.157 21.715 -4.274 1.00 79.25 195 GLU A O 1
ATOM 1534 N N . ALA A 1 196 ? -29.954 20.842 -5.975 1.00 76.00 196 ALA A N 1
ATOM 1535 C CA . ALA A 1 196 ? -28.650 21.432 -5.643 1.00 76.00 196 ALA A CA 1
ATOM 1536 C C . ALA A 1 196 ? -28.262 21.267 -4.159 1.00 76.00 196 ALA A C 1
ATOM 1538 O O . ALA A 1 196 ? -27.574 22.105 -3.564 1.00 76.00 196 ALA A O 1
ATOM 1539 N N . ARG A 1 197 ? -28.729 20.183 -3.529 1.00 78.69 197 ARG A N 1
ATOM 1540 C CA . ARG A 1 197 ? -28.474 19.917 -2.115 1.00 78.69 197 ARG A CA 1
ATOM 1541 C C . ARG A 1 197 ? -27.056 19.412 -1.933 1.00 78.69 197 ARG A C 1
ATOM 1543 O O . ARG A 1 197 ? -26.559 18.592 -2.701 1.00 78.69 197 ARG A O 1
ATOM 1550 N N . LYS A 1 198 ? -26.414 19.868 -0.859 1.00 71.88 198 LYS A N 1
ATOM 1551 C CA . LYS A 1 198 ? -25.128 19.307 -0.446 1.00 71.88 198 LYS A CA 1
ATOM 1552 C C . LYS A 1 198 ? -25.332 17.846 -0.022 1.00 71.88 198 LYS A C 1
ATOM 1554 O O . LYS A 1 198 ? -26.246 17.591 0.770 1.00 71.88 198 LYS A O 1
ATOM 1559 N N . PRO A 1 199 ? -24.508 16.902 -0.513 1.00 75.56 199 PRO A N 1
ATOM 1560 C CA . PRO A 1 199 ? -24.536 15.522 -0.047 1.00 75.56 199 PRO A CA 1
ATOM 1561 C C . PRO A 1 199 ? -24.380 15.454 1.473 1.00 75.56 199 PRO A C 1
ATOM 1563 O O . PRO A 1 199 ? -23.623 16.231 2.056 1.00 75.56 199 PRO A O 1
ATOM 1566 N N . LYS A 1 200 ? -25.078 14.511 2.118 1.00 71.88 200 LYS A N 1
ATOM 1567 C CA . LYS A 1 200 ? -24.930 14.277 3.566 1.00 71.88 200 LYS A CA 1
ATOM 1568 C C . LYS A 1 200 ? -23.518 13.793 3.923 1.00 71.88 200 LYS A C 1
ATOM 1570 O O . LYS A 1 200 ? -23.004 14.168 4.969 1.00 71.88 200 LYS A O 1
ATOM 1575 N N . GLU A 1 201 ? -22.897 13.022 3.032 1.00 69.81 201 GLU A N 1
ATOM 1576 C CA . GLU A 1 201 ? -21.504 12.572 3.113 1.00 69.81 201 GLU A CA 1
ATOM 1577 C C . GLU A 1 201 ? -20.687 13.289 2.036 1.00 69.81 201 GLU A C 1
ATOM 1579 O O . GLU A 1 201 ? -20.522 12.812 0.913 1.00 69.81 201 GLU A O 1
ATOM 1584 N N . GLN A 1 202 ? -20.244 14.508 2.342 1.00 74.81 202 GLN A N 1
ATOM 1585 C CA . GLN A 1 202 ? -19.468 15.302 1.399 1.00 74.81 202 GLN A CA 1
ATOM 1586 C C . GLN A 1 202 ? -18.003 14.846 1.399 1.00 74.81 202 GLN A C 1
ATOM 1588 O O . GLN A 1 202 ? -17.296 15.011 2.391 1.00 74.81 202 GLN A O 1
ATOM 1593 N N . ALA A 1 203 ? -17.526 14.350 0.257 1.00 80.06 203 ALA A N 1
ATOM 1594 C CA . ALA A 1 203 ? -16.096 14.198 0.016 1.00 80.06 203 ALA A CA 1
ATOM 1595 C C . ALA A 1 203 ? -15.445 15.575 -0.197 1.00 80.06 203 ALA A C 1
ATOM 1597 O O . ALA A 1 203 ? -16.019 16.459 -0.841 1.00 80.06 203 ALA A O 1
ATOM 1598 N N . VAL A 1 204 ? -14.236 15.753 0.332 1.00 83.12 204 VAL A N 1
ATOM 1599 C CA . VAL A 1 204 ? -13.451 16.981 0.166 1.00 83.12 204 VAL A CA 1
ATOM 1600 C C . VAL A 1 204 ? -12.362 16.732 -0.870 1.00 83.12 204 VAL A C 1
ATOM 1602 O O . VAL A 1 204 ? -11.585 15.788 -0.745 1.00 83.12 204 VAL A O 1
ATOM 1605 N N . VAL A 1 205 ? -12.306 17.588 -1.886 1.00 87.81 205 VAL A N 1
ATOM 1606 C CA . VAL A 1 205 ? -11.249 17.590 -2.904 1.00 87.81 205 VAL A CA 1
ATOM 1607 C C . VAL A 1 205 ? -10.316 18.759 -2.602 1.00 87.81 205 VAL A C 1
ATOM 1609 O O . VAL A 1 205 ? -10.789 19.857 -2.317 1.00 87.81 205 VAL A O 1
ATOM 1612 N N . SER A 1 206 ? -9.004 18.521 -2.631 1.00 90.31 206 SER A N 1
ATOM 1613 C CA . SER A 1 206 ? -8.016 19.589 -2.443 1.00 90.31 206 SER 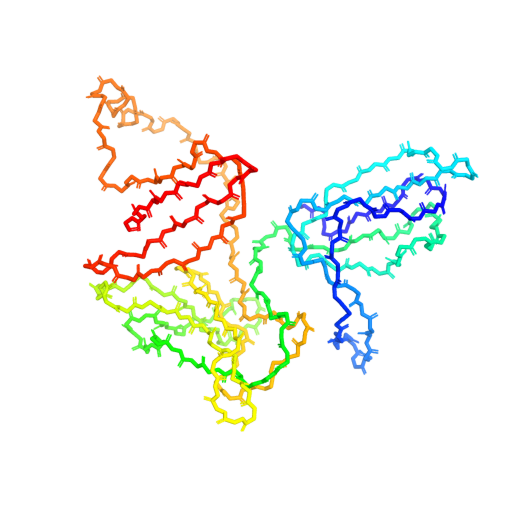A CA 1
ATOM 1614 C C . SER A 1 206 ? -8.055 20.551 -3.629 1.00 90.31 206 SER A C 1
ATOM 1616 O O . SER A 1 206 ? -8.066 20.097 -4.769 1.00 90.31 206 SER A O 1
ATOM 1618 N N . GLU A 1 207 ? -8.031 21.865 -3.384 1.00 89.62 207 GLU A N 1
ATOM 1619 C CA . GLU A 1 207 ? -7.926 22.842 -4.481 1.00 89.62 207 GLU A CA 1
ATOM 1620 C C . GLU A 1 207 ? -6.481 23.064 -4.948 1.00 89.62 207 GLU A C 1
ATOM 1622 O O . GLU A 1 207 ? -6.257 23.803 -5.902 1.00 89.62 207 GLU A O 1
ATOM 1627 N N . ILE A 1 208 ? -5.511 22.463 -4.254 1.00 89.69 208 ILE A N 1
ATOM 1628 C CA . ILE A 1 208 ? -4.084 22.582 -4.555 1.00 89.69 208 ILE A CA 1
ATOM 1629 C C . ILE A 1 208 ? -3.449 21.203 -4.698 1.00 89.69 208 ILE A C 1
ATOM 1631 O O . ILE A 1 208 ? -3.798 20.268 -3.965 1.00 89.69 208 ILE A O 1
ATOM 1635 N N . ASP A 1 209 ? -2.474 21.110 -5.594 1.00 85.12 209 ASP A N 1
ATOM 1636 C CA . ASP A 1 209 ? -1.563 19.976 -5.678 1.00 85.12 209 ASP A CA 1
ATOM 1637 C C . ASP A 1 209 ? -0.484 20.086 -4.597 1.00 85.12 209 ASP A C 1
ATOM 1639 O O . ASP A 1 209 ? -0.050 21.184 -4.235 1.00 85.12 209 ASP A O 1
ATOM 1643 N N . GLY A 1 210 ? -0.031 18.950 -4.069 1.00 87.88 210 GLY A N 1
ATOM 1644 C CA . GLY A 1 210 ? 1.017 18.954 -3.057 1.00 87.88 210 GLY A CA 1
ATOM 1645 C C . GLY A 1 210 ? 1.190 17.646 -2.302 1.00 87.88 210 GLY A C 1
ATOM 1646 O O . GLY A 1 210 ? 0.526 16.640 -2.558 1.00 87.88 210 GLY A O 1
ATOM 1647 N N . VAL A 1 211 ? 2.098 17.679 -1.330 1.00 86.00 211 VAL A N 1
ATOM 1648 C CA . VAL A 1 211 ? 2.367 16.554 -0.433 1.00 86.00 211 VAL A CA 1
ATOM 1649 C C . VAL A 1 211 ? 1.324 16.538 0.681 1.00 86.00 211 VAL A C 1
ATOM 1651 O O . VAL A 1 211 ? 1.130 17.531 1.384 1.00 86.00 211 VAL A O 1
ATOM 1654 N N . VAL A 1 212 ? 0.660 15.395 0.857 1.00 89.69 212 VAL A N 1
ATOM 1655 C CA . VAL A 1 212 ? -0.369 15.199 1.885 1.00 89.69 212 VAL A CA 1
ATOM 16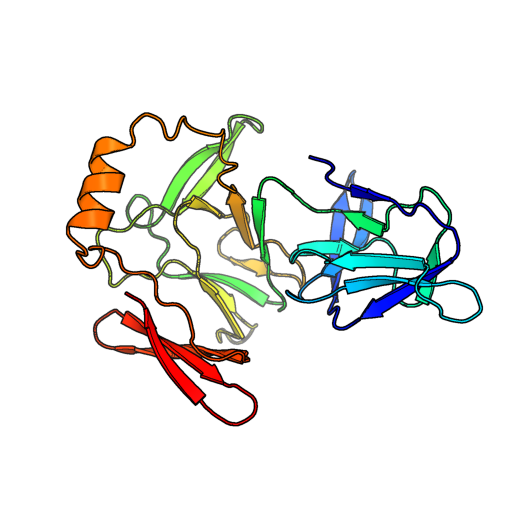56 C C . VAL A 1 212 ? 0.271 14.777 3.207 1.00 89.69 212 VAL A C 1
ATOM 1658 O O . VAL A 1 212 ? 1.107 13.877 3.247 1.00 89.69 212 VAL A O 1
ATOM 1661 N N . LYS A 1 213 ? -0.156 15.400 4.307 1.00 87.12 213 LYS A N 1
ATOM 1662 C CA . LYS A 1 213 ? 0.239 15.075 5.681 1.00 87.12 213 LYS A CA 1
ATOM 1663 C C . LYS A 1 213 ? -0.997 14.952 6.567 1.00 87.12 213 LYS A C 1
ATOM 1665 O O . LYS A 1 213 ? -1.931 15.746 6.457 1.00 87.12 213 LYS A O 1
ATOM 1670 N N . PHE A 1 214 ? -0.983 13.991 7.483 1.00 85.75 214 PHE A N 1
ATOM 1671 C CA . PHE A 1 214 ? -2.005 13.879 8.522 1.00 85.75 214 PHE A CA 1
ATOM 1672 C C . PHE A 1 214 ? -1.667 14.815 9.688 1.00 85.75 214 PHE A C 1
ATOM 1674 O O . PHE A 1 214 ? -0.549 14.818 10.196 1.00 85.75 214 PHE A O 1
ATOM 1681 N N . GLY A 1 215 ? -2.633 15.636 10.087 1.00 84.38 215 GLY A N 1
ATOM 1682 C CA . GLY A 1 215 ? -2.562 16.527 11.238 1.00 84.38 215 GLY A CA 1
ATOM 1683 C C . GLY A 1 215 ? -3.229 15.939 12.485 1.00 84.38 215 GLY A C 1
ATOM 1684 O O . GLY A 1 215 ? -3.510 14.743 12.585 1.00 84.38 215 GLY A O 1
ATOM 1685 N N . ALA A 1 216 ? -3.497 16.805 13.461 1.00 82.50 216 ALA A N 1
ATOM 1686 C CA . ALA A 1 216 ? -4.166 16.416 14.699 1.00 82.50 216 ALA A CA 1
ATOM 1687 C C . ALA A 1 216 ? -5.632 16.009 14.462 1.00 82.50 216 ALA A C 1
ATOM 1689 O O . ALA A 1 216 ? -6.295 16.502 13.546 1.00 82.50 216 ALA A O 1
ATOM 1690 N N . ILE A 1 217 ? -6.159 15.144 15.330 1.00 78.81 217 ILE A N 1
ATOM 1691 C CA . ILE A 1 217 ? -7.594 14.849 15.391 1.00 78.81 217 ILE A CA 1
ATOM 1692 C C . ILE A 1 217 ? -8.268 15.966 16.190 1.00 78.81 217 ILE A C 1
ATOM 1694 O O . ILE A 1 217 ? -7.935 16.192 17.354 1.00 78.81 217 ILE A O 1
ATOM 1698 N N . LYS A 1 218 ? -9.226 16.669 15.582 1.00 76.31 218 LYS A N 1
ATOM 1699 C CA . LYS A 1 218 ? -10.049 17.682 16.254 1.00 76.31 218 LYS A CA 1
ATOM 1700 C C . LYS A 1 218 ? -11.500 17.237 16.216 1.00 76.31 218 LYS A C 1
ATOM 1702 O O . LYS A 1 218 ? -12.091 17.146 15.147 1.00 76.31 218 LYS A O 1
ATOM 1707 N N . ARG A 1 219 ? -12.087 16.998 17.394 1.00 75.31 219 ARG A N 1
ATOM 1708 C CA . ARG A 1 219 ? -13.500 16.588 17.540 1.00 75.31 219 ARG A CA 1
ATOM 1709 C C . ARG A 1 219 ? -13.850 15.336 16.714 1.00 75.31 219 ARG A C 1
ATOM 1711 O O . ARG A 1 219 ? -14.886 15.300 16.063 1.00 75.31 219 ARG A O 1
ATOM 1718 N N . GLY A 1 220 ? -12.961 14.341 16.715 1.00 70.31 220 GLY A N 1
ATOM 1719 C CA . GLY A 1 220 ? -13.139 13.085 15.976 1.00 70.31 220 GLY A CA 1
ATOM 1720 C C . GLY A 1 220 ? -12.818 13.161 14.480 1.00 70.31 220 GLY A C 1
ATOM 1721 O O . GLY A 1 220 ? -12.758 12.126 13.834 1.00 70.31 220 GLY A O 1
ATOM 1722 N N . ILE A 1 221 ? -12.550 14.352 13.933 1.00 77.44 221 ILE A N 1
ATOM 1723 C CA . ILE A 1 221 ? -12.212 14.542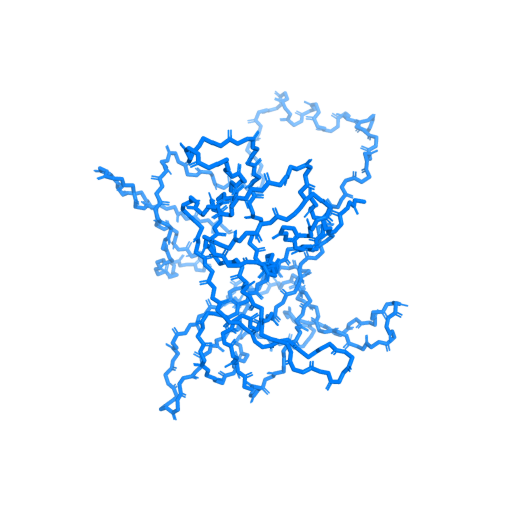 12.519 1.00 77.44 221 ILE A CA 1
ATOM 1724 C C . 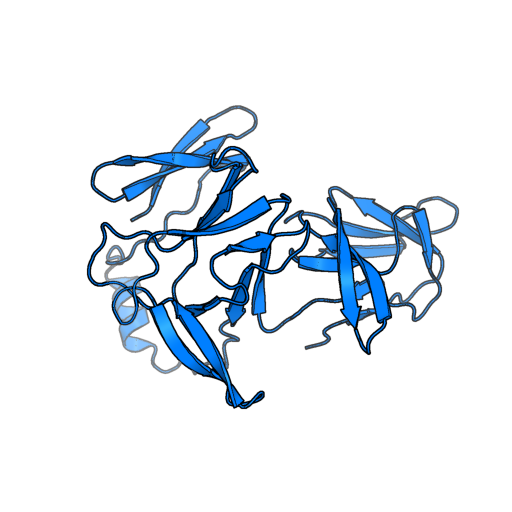ILE A 1 221 ? -10.697 14.722 12.373 1.00 77.44 221 ILE A C 1
ATOM 1726 O O . ILE A 1 221 ? -10.092 15.564 13.050 1.00 77.44 221 ILE A O 1
ATOM 1730 N N . ARG A 1 222 ? -10.068 13.930 11.496 1.00 81.69 222 ARG A N 1
ATOM 1731 C CA . ARG A 1 222 ? -8.630 14.021 11.194 1.00 81.69 222 ARG A CA 1
ATOM 1732 C C . ARG A 1 222 ? -8.375 15.232 10.290 1.00 81.69 222 ARG A C 1
ATOM 1734 O O . ARG A 1 222 ? -8.959 15.352 9.217 1.00 81.69 222 ARG A O 1
ATOM 1741 N N . GLU A 1 223 ? -7.487 16.131 10.713 1.00 88.75 223 GLU A N 1
ATOM 1742 C CA . GLU A 1 223 ? -7.016 17.233 9.864 1.00 88.75 223 GLU A CA 1
ATOM 1743 C C . GLU A 1 223 ? -6.118 16.661 8.751 1.00 88.75 223 GLU A C 1
ATOM 1745 O O . GLU A 1 223 ? -5.148 15.963 9.037 1.00 88.75 223 GLU A O 1
ATOM 1750 N N . ILE A 1 224 ? -6.428 16.944 7.486 1.00 90.88 224 ILE A N 1
ATOM 1751 C CA . ILE A 1 224 ? -5.582 16.635 6.327 1.00 90.88 224 ILE A CA 1
ATOM 1752 C C . ILE A 1 224 ? -4.919 17.927 5.872 1.00 90.88 224 ILE A C 1
ATOM 1754 O O . ILE A 1 224 ? -5.578 18.942 5.668 1.00 90.88 224 ILE A O 1
ATOM 1758 N N . ILE A 1 225 ? -3.604 17.904 5.716 1.00 91.56 225 ILE A N 1
ATOM 1759 C CA . ILE A 1 225 ? -2.808 19.063 5.333 1.00 91.56 225 ILE A CA 1
ATOM 1760 C C . ILE A 1 225 ? -2.198 18.775 3.967 1.00 91.56 225 ILE A C 1
ATOM 1762 O O . ILE A 1 225 ? -1.495 17.781 3.819 1.00 91.56 225 ILE A O 1
ATOM 1766 N N . VAL A 1 226 ? -2.438 19.642 2.988 1.00 92.94 226 VAL A N 1
ATOM 1767 C CA . VAL A 1 226 ? -1.801 19.561 1.669 1.00 92.94 226 VAL A CA 1
ATOM 1768 C C . VAL A 1 226 ? -0.814 20.711 1.550 1.00 92.94 226 VAL A C 1
ATOM 1770 O O . VAL A 1 226 ? -1.164 21.869 1.781 1.00 92.94 226 VAL A O 1
ATOM 1773 N N . GLU A 1 227 ? 0.438 20.378 1.264 1.00 92.62 227 GLU A N 1
ATOM 1774 C CA . GLU A 1 227 ? 1.544 21.323 1.139 1.00 92.62 227 GLU A CA 1
ATOM 1775 C C . GLU A 1 227 ? 1.995 21.366 -0.320 1.00 92.62 227 GLU A C 1
ATOM 1777 O O . GLU A 1 227 ? 2.656 20.443 -0.801 1.00 92.62 227 GLU A O 1
ATOM 1782 N N . GLY A 1 228 ? 1.563 22.409 -1.030 1.00 88.25 228 GLY A N 1
ATOM 1783 C CA . GLY A 1 228 ? 1.993 22.703 -2.392 1.00 88.25 228 GLY A CA 1
ATOM 1784 C C . GLY A 1 228 ? 3.294 23.505 -2.409 1.00 88.25 228 GLY A C 1
ATOM 1785 O O . GLY A 1 228 ? 3.871 23.817 -1.368 1.00 88.25 228 GLY A O 1
ATOM 1786 N N . SER A 1 229 ? 3.766 23.871 -3.601 1.00 86.12 229 SER A N 1
ATOM 1787 C CA . SER A 1 229 ? 5.055 24.565 -3.759 1.00 86.12 229 SER A CA 1
ATOM 1788 C C . SER A 1 229 ? 5.080 25.982 -3.172 1.00 86.12 229 SER A C 1
ATOM 1790 O O . SER A 1 229 ? 6.144 26.463 -2.795 1.00 86.12 229 SER A O 1
ATOM 1792 N N . LEU A 1 230 ? 3.927 26.659 -3.117 1.00 87.44 230 LEU A N 1
ATOM 1793 C CA . LEU A 1 230 ? 3.806 28.061 -2.689 1.00 87.44 230 LEU A CA 1
ATOM 1794 C C . LEU A 1 230 ? 2.818 28.263 -1.536 1.00 87.44 230 LEU A C 1
ATOM 1796 O O . LEU A 1 230 ? 2.884 29.273 -0.839 1.00 87.44 230 LEU A O 1
ATOM 1800 N N . GLU A 1 231 ? 1.897 27.323 -1.330 1.00 89.38 231 GLU A N 1
ATOM 1801 C CA . GLU A 1 231 ? 0.829 27.456 -0.347 1.00 89.38 231 GLU A CA 1
ATOM 1802 C C . GLU A 1 231 ? 0.519 26.136 0.358 1.00 89.38 231 GLU A C 1
ATOM 1804 O O . GLU A 1 231 ? 0.778 25.040 -0.144 1.00 89.38 231 GLU A O 1
ATOM 1809 N N . LYS A 1 232 ? -0.046 26.256 1.559 1.00 91.88 232 LYS A N 1
ATOM 1810 C CA . LYS A 1 232 ? -0.414 25.136 2.419 1.00 91.88 232 LYS A CA 1
ATOM 1811 C C . LYS A 1 232 ? -1.877 25.261 2.804 1.00 91.88 232 LYS A C 1
ATOM 1813 O O . LYS A 1 232 ? -2.271 26.261 3.406 1.00 91.88 232 LYS A O 1
ATOM 1818 N N . LYS A 1 233 ? -2.663 24.223 2.527 1.00 91.62 233 LYS A N 1
ATOM 1819 C CA . LYS A 1 233 ? -4.084 24.161 2.882 1.00 91.62 233 LYS A CA 1
ATOM 1820 C C . LYS A 1 233 ? -4.377 23.057 3.881 1.00 91.62 233 LYS A C 1
ATOM 1822 O O . LYS A 1 233 ? -3.690 22.040 3.945 1.00 91.62 233 LYS A O 1
ATOM 1827 N N . LYS A 1 234 ? -5.400 23.296 4.698 1.00 91.50 234 LYS A N 1
ATOM 1828 C CA . LYS A 1 234 ? -5.879 22.373 5.724 1.00 91.50 234 LYS A CA 1
ATOM 1829 C C . LYS A 1 234 ? -7.335 22.042 5.455 1.00 91.50 234 LYS A C 1
ATOM 1831 O O . LYS A 1 234 ? -8.146 22.947 5.282 1.00 91.50 234 LYS A O 1
ATOM 1836 N N . TYR A 1 235 ? -7.652 20.761 5.499 1.00 89.44 235 TYR A N 1
ATOM 1837 C CA . TYR A 1 235 ? -8.972 20.215 5.254 1.00 89.44 235 TYR A CA 1
ATOM 1838 C C . TYR A 1 235 ? -9.405 19.395 6.466 1.00 89.44 235 TYR A C 1
ATOM 1840 O O . TYR A 1 235 ? -8.6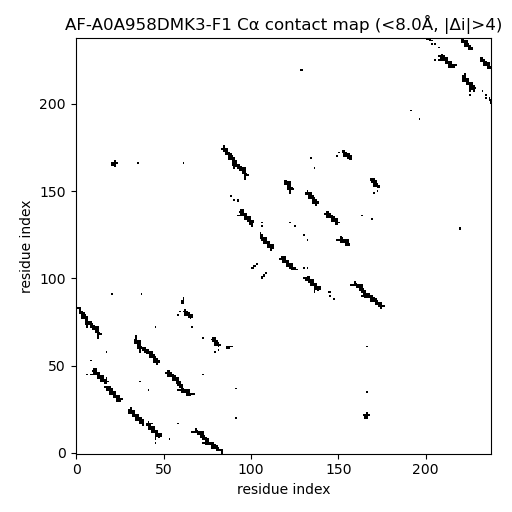11 18.667 7.062 1.00 89.44 235 TYR A O 1
ATOM 1848 N N . LEU A 1 236 ? -10.672 19.521 6.839 1.00 84.62 236 LEU A N 1
ATOM 1849 C CA . LEU A 1 236 ? -11.312 18.644 7.810 1.00 84.62 236 LEU A CA 1
ATOM 1850 C C . LEU A 1 236 ? -12.161 17.669 7.002 1.00 84.62 236 LEU A C 1
ATOM 1852 O O . LEU A 1 236 ? -13.176 18.075 6.439 1.00 84.62 236 LEU A O 1
ATOM 1856 N N . VAL A 1 237 ? -11.693 16.428 6.877 1.00 77.06 237 VAL A N 1
ATOM 1857 C CA . VAL A 1 237 ? -12.368 15.390 6.086 1.00 77.06 237 VAL A CA 1
ATOM 1858 C C . VAL A 1 237 ? -13.221 14.551 7.043 1.00 77.06 237 VAL A C 1
ATOM 1860 O O . VAL A 1 237 ? -12.622 13.919 7.912 1.00 77.06 237 VAL A O 1
ATOM 1863 N N . PRO A 1 238 ? -14.567 14.617 6.950 1.00 64.00 238 PRO A N 1
ATOM 1864 C CA . PRO A 1 238 ? -15.492 13.965 7.884 1.00 64.00 238 PRO A CA 1
ATOM 1865 C C . PRO A 1 238 ? -15.347 12.448 7.995 1.00 64.00 238 PRO A C 1
ATOM 1867 O O . PRO A 1 238 ? -14.909 11.822 7.005 1.00 64.00 238 PRO A O 1
#

Sequence (238 aa):
AESQVVSRFAGKIKYEELRAIESTVIEDEQVLTVDICVGRNGKLHVVDDKDRSLIHFNVPYGAKLPLKDGEKVDRGSVLFEWDPYSSVILSEKSGTIKYVDLVDNVTTHEELDEQTLQKQRVVIESRNKNLSPHIAVMDEEGNEIASYILPVKAHILVADKEAATPGRIIAKIPREIGKTRDITGGLPRVAELFEARKPKEQAVVSEIDGVVKFGAIKRGIREIIVEGSLEKKKYLVP

Radius of gyration: 21.01 Å; Cα contacts (8 Å, |Δi|>4): 504; chains: 1; bounding box: 55×50×50 Å

Nearest PDB structures (foldseek):
  8pfg-assembly1_J  TM=7.068E-01  e=2.178E-17  Escherichia coli
  8pid-assembly1_J  TM=6.976E-01  e=9.368E-18  Escherichia coli
  8pib-assembly1_J  TM=7.056E-01  e=1.121E-16  Escherichia coli
  2auk-assembly7_A  TM=8.571E-01  e=2.507E-14  Escherichia coli
  4iqz-assembly1_A  TM=8.486E-01  e=2.716E-13  Escherichia coli K-12

Secondary structure (DSSP, 8-state):
--SEEE-SS-EEEEEES--EEEEEEEETTEEEEEEEE--SS-EEEEE-TT--EEEEEEPPTT-EESS-TT-EE-TT-EEEE--SSEEEEE-SS-EEEEEES--BTTTEEEEE-TTT--EEEEE---S-TT---EEEEE-TTS-EEEEEEPPTTPEE-S-TTPEE-TT-EEEEEE--------GGG-HHHHHHHHHTPPPSSPPP--SS-SEEEEEEEETTEEEEEEE-SS-EEEEEE-

Solvent-accessible surface area (backbone atoms only — not comparable to full-atom values): 13680 Å² total; per-residue (Å²): 130,79,44,59,44,60,32,89,53,62,33,29,33,40,67,43,78,51,43,65,42,72,21,79,46,79,53,96,93,38,84,42,80,37,31,25,28,73,21,83,78,9,28,44,28,39,18,45,101,80,70,46,71,76,48,74,43,79,43,56,56,64,18,40,28,82,57,56,78,66,34,78,40,51,60,67,39,66,54,35,35,44,63,85,55,40,49,67,42,60,34,83,52,68,32,32,29,38,75,36,57,71,38,81,84,49,30,23,41,80,44,72,39,86,87,78,72,43,79,36,43,30,28,42,83,46,92,56,68,84,55,68,36,26,42,33,30,21,46,97,87,68,47,79,77,44,76,46,79,54,55,70,58,23,34,45,69,60,56,75,69,35,78,37,42,36,58,39,59,42,28,40,29,69,52,83,73,73,69,82,68,71,68,85,74,39,66,66,60,50,50,47,65,73,65,69,61,80,62,95,80,63,83,81,78,77,96,64,69,59,55,77,43,83,55,65,71,56,95,71,27,46,29,39,32,37,40,31,100,88,53,72,50,79,43,79,52,121

pLDDT: mean 86.27, std 11.0, range [44.03, 97.06]